Protein AF-A0A973GRG9-F1 (afdb_monomer_lite)

pLDDT: mean 82.63, std 13.47, range [42.75, 98.56]

Foldseek 3Di:
DVLQVWDDQLDADDDLVCCLVCLVVDDLVDAEEFFDQQQPSLVVSQVSNVVVPRDHYHYDHGGCVPDPADIDHHDSCLQDVQPPVPDALLSLLLVLLLQLLLLLVLLVVQLVPDPDPLSVVLSVVSNVLSVVLNQLSQVLNCVRVVPPPDPHRDQPNDPPDGRNQAHFSSDGSVVLVVVCVVPDSLSVLVVSLNRLVSSLVSLVVSLVSDPDPSSNVSSVVSSVVSVVSNVSSVVVNCCVVDVPPD

Secondary structure (DSSP, 8-state):
-HHHH-B-TT-----GGGHHHHGGGS-TTS-EEE--SSSHHHHHHHHHHHHTT-S-EEE-TTGGGG--S--B-S-THHHHTT-SS---HHHHHHHHHHHHHHHHHHHHHHHHH---HHHHHHHHHHHHHHHHHHHHHHHHHHHHH--TT-SS--STT-SSPPTTSEEGGGEEHHHHHHHTTT--HHHHHHHHHHHHHHHHHHHHHHHHH-SSHHHHHHHHHHHHHHHHHHHHHHHHHHHHHSTT--

Structure (mmCIF, N/CA/C/O backbone):
data_AF-A0A973GRG9-F1
#
_entry.id   AF-A0A973GRG9-F1
#
loop_
_atom_site.group_PDB
_atom_site.id
_atom_site.type_symbol
_atom_site.label_atom_id
_atom_site.label_alt_id
_atom_site.label_comp_id
_atom_site.label_asym_id
_atom_site.label_entity_id
_atom_site.label_seq_id
_atom_site.pdbx_PDB_ins_code
_atom_site.Cartn_x
_atom_site.Cartn_y
_atom_site.Cartn_z
_atom_site.occupancy
_atom_site.B_iso_or_equiv
_atom_site.auth_seq_id
_atom_site.auth_comp_id
_atom_site.auth_asym_id
_atom_site.auth_atom_id
_atom_site.pdbx_PDB_model_num
ATOM 1 N N . GLY A 1 1 ? -21.024 1.625 -12.969 1.00 62.75 1 GLY A N 1
ATOM 2 C CA . GLY A 1 1 ? -21.479 0.410 -12.255 1.00 62.75 1 GLY A CA 1
ATOM 3 C C . GLY A 1 1 ? -21.258 0.573 -10.762 1.00 62.75 1 GLY A C 1
ATOM 4 O O . GLY A 1 1 ? -20.659 1.569 -10.383 1.00 62.75 1 GLY A O 1
ATOM 5 N N . GLU A 1 2 ? -21.722 -0.368 -9.933 1.00 75.25 2 GLU A N 1
ATOM 6 C CA . GLU A 1 2 ? -21.619 -0.288 -8.457 1.00 75.25 2 GLU A CA 1
ATOM 7 C C . GLU A 1 2 ? -20.175 -0.068 -7.962 1.00 75.25 2 GLU A C 1
ATOM 9 O O . GLU A 1 2 ? -19.969 0.764 -7.093 1.00 75.25 2 GLU A O 1
ATOM 14 N N . TYR A 1 3 ? -19.178 -0.714 -8.582 1.00 73.69 3 TYR A N 1
ATOM 15 C CA . TYR A 1 3 ? -17.751 -0.510 -8.276 1.00 73.69 3 TYR A CA 1
ATOM 16 C C . TYR A 1 3 ? -17.319 0.962 -8.384 1.00 73.69 3 TYR A C 1
ATOM 18 O O . TYR A 1 3 ? -16.618 1.488 -7.525 1.00 73.69 3 TYR A O 1
ATOM 26 N N . GLY A 1 4 ? -17.801 1.654 -9.423 1.00 70.44 4 GLY A N 1
ATOM 27 C CA . GLY A 1 4 ? -17.489 3.065 -9.653 1.00 70.44 4 GLY A CA 1
ATOM 28 C C . GLY A 1 4 ? -18.088 4.015 -8.617 1.00 70.44 4 GLY A C 1
ATOM 29 O O . GLY A 1 4 ? -17.649 5.155 -8.523 1.00 70.44 4 GLY A O 1
ATOM 30 N N . GLN A 1 5 ? -19.084 3.551 -7.856 1.00 76.62 5 GLN A N 1
ATOM 31 C CA . GLN A 1 5 ? -19.719 4.294 -6.765 1.00 76.62 5 GLN A CA 1
ATOM 32 C C . GLN A 1 5 ? -19.059 4.001 -5.408 1.00 76.62 5 GLN A C 1
ATOM 34 O O . GLN A 1 5 ? -19.352 4.692 -4.438 1.00 76.62 5 GLN A O 1
ATOM 39 N N . GLY A 1 6 ? -18.210 2.971 -5.330 1.00 78.62 6 GLY A N 1
ATOM 40 C CA . GLY A 1 6 ? -17.544 2.551 -4.106 1.00 78.62 6 GLY A CA 1
ATOM 41 C C . GLY A 1 6 ? -16.940 1.150 -4.223 1.00 78.62 6 GLY A C 1
ATOM 42 O O . GLY A 1 6 ? -17.649 0.183 -4.517 1.00 78.62 6 GLY A O 1
ATOM 43 N N . HIS A 1 7 ? -15.645 1.032 -3.953 1.00 80.31 7 HIS A N 1
ATOM 44 C CA . HIS A 1 7 ? -14.906 -0.223 -3.862 1.00 80.31 7 HIS A CA 1
ATOM 45 C C . HIS A 1 7 ? -13.851 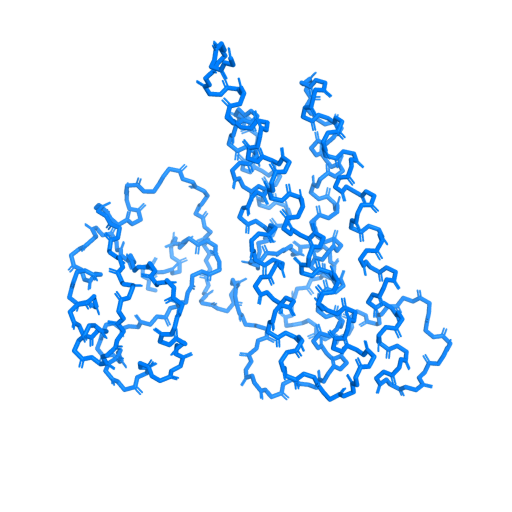-0.169 -2.746 1.00 80.31 7 HIS A C 1
ATOM 47 O O . HIS A 1 7 ? -13.427 0.904 -2.315 1.00 80.31 7 HIS A O 1
ATOM 53 N N . ILE A 1 8 ? -13.448 -1.341 -2.255 1.00 78.94 8 ILE A N 1
ATOM 54 C CA . ILE A 1 8 ? -12.296 -1.473 -1.354 1.00 78.94 8 ILE A CA 1
ATOM 55 C C . ILE A 1 8 ? -11.029 -1.161 -2.176 1.00 78.94 8 ILE A C 1
ATOM 57 O O . ILE A 1 8 ? -10.910 -1.706 -3.279 1.00 78.94 8 ILE A O 1
ATOM 61 N N . PRO A 1 9 ? -10.110 -0.304 -1.689 1.00 69.62 9 PRO A N 1
ATOM 62 C CA . PRO A 1 9 ? -8.844 -0.010 -2.365 1.00 69.62 9 PRO A CA 1
ATOM 63 C C . PRO A 1 9 ? -8.097 -1.273 -2.818 1.00 69.62 9 PRO A C 1
ATOM 65 O O . PRO A 1 9 ? -8.126 -2.300 -2.139 1.00 69.62 9 PRO A O 1
ATOM 68 N N . GLY A 1 10 ? -7.496 -1.220 -4.011 1.00 68.94 10 GLY A N 1
ATOM 69 C CA . GLY A 1 10 ? -6.776 -2.347 -4.620 1.00 68.94 10 GLY A CA 1
ATOM 70 C C . GLY A 1 10 ? -7.617 -3.586 -4.970 1.00 68.94 10 GLY A C 1
ATOM 71 O O . GLY A 1 10 ? -7.061 -4.618 -5.340 1.00 68.94 10 GLY A O 1
ATOM 72 N N . ALA A 1 11 ? -8.948 -3.532 -4.872 1.00 77.38 11 ALA A N 1
ATOM 73 C CA . ALA A 1 11 ? -9.802 -4.649 -5.263 1.00 77.38 11 ALA A CA 1
ATOM 74 C C . ALA A 1 11 ? -9.862 -4.831 -6.786 1.00 77.38 11 ALA A C 1
ATOM 76 O O . ALA A 1 11 ? -10.104 -3.883 -7.526 1.00 77.38 11 ALA A O 1
ATOM 77 N N . ALA A 1 12 ? -9.726 -6.067 -7.272 1.00 79.06 12 ALA A N 1
ATOM 78 C CA . ALA A 1 12 ? -9.894 -6.357 -8.695 1.00 79.06 12 ALA A CA 1
ATOM 79 C C . ALA A 1 12 ? -11.379 -6.360 -9.077 1.00 79.06 12 ALA A C 1
ATOM 81 O O . ALA A 1 12 ? -12.170 -7.109 -8.496 1.00 79.06 12 ALA A O 1
ATOM 82 N N . LEU A 1 13 ? -11.769 -5.572 -10.089 1.00 84.06 13 LEU A N 1
ATOM 83 C CA . LEU A 1 13 ? -13.103 -5.705 -10.669 1.00 84.06 13 LEU A CA 1
ATOM 84 C C . LEU A 1 13 ? -13.149 -6.906 -11.619 1.00 84.06 13 LEU A C 1
ATOM 86 O O . LEU A 1 13 ? -12.656 -6.852 -12.748 1.00 84.06 13 LEU A O 1
ATOM 90 N N . VAL A 1 14 ? -13.862 -7.947 -11.195 1.00 87.19 14 VAL A N 1
ATOM 91 C CA . VAL A 1 14 ? -14.298 -9.030 -12.079 1.00 87.19 14 VAL A CA 1
ATOM 92 C C . VAL A 1 14 ? -15.814 -9.172 -12.006 1.00 87.19 14 VAL A C 1
ATOM 94 O O . VAL A 1 14 ? -16.354 -9.506 -10.945 1.00 87.19 14 VAL A O 1
ATOM 97 N N . PRO A 1 15 ? -16.538 -8.908 -13.108 1.00 88.81 15 PRO A N 1
ATOM 98 C CA . PRO A 1 15 ? -17.949 -9.247 -13.193 1.00 88.81 15 PRO A CA 1
ATOM 99 C C . PRO A 1 15 ? -18.142 -10.750 -12.974 1.00 88.81 15 PRO A C 1
ATOM 101 O O . PRO A 1 15 ? -17.439 -11.564 -13.560 1.00 88.81 15 PRO A O 1
ATOM 104 N N . LEU A 1 16 ? -19.122 -11.132 -12.147 1.00 89.00 16 LEU A N 1
ATOM 105 C CA . LEU A 1 16 ? -19.360 -12.542 -11.800 1.00 89.00 16 LEU A CA 1
ATOM 106 C C . LEU A 1 16 ? -19.536 -13.443 -13.036 1.00 89.00 16 LEU A C 1
ATOM 108 O O . LEU A 1 16 ? -19.106 -14.590 -13.010 1.00 89.00 16 LEU A O 1
ATOM 112 N N . GLY A 1 17 ? -20.165 -12.923 -14.098 1.00 88.19 17 GLY A N 1
ATOM 113 C CA . GLY A 1 17 ? -20.382 -13.661 -15.347 1.00 88.19 17 GLY A CA 1
ATOM 114 C C . GLY A 1 17 ? -19.093 -13.995 -16.100 1.00 88.19 17 GLY A C 1
ATOM 115 O O . GLY A 1 17 ? -19.045 -15.019 -16.768 1.00 88.19 17 GLY A O 1
ATOM 116 N N . ASP A 1 18 ? -18.049 -13.188 -15.919 1.00 89.19 18 ASP A N 1
ATOM 117 C CA . ASP A 1 18 ? -16.767 -13.345 -16.611 1.00 89.19 18 ASP A CA 1
ATOM 118 C C . ASP A 1 18 ? -15.780 -14.181 -15.779 1.00 89.19 18 ASP A C 1
ATOM 120 O O . ASP A 1 18 ? -14.733 -14.597 -16.270 1.00 89.19 18 ASP A O 1
ATOM 124 N N . LEU A 1 19 ? -16.090 -14.432 -14.499 1.00 90.38 19 LEU A N 1
ATOM 125 C CA . LEU A 1 19 ? -15.154 -15.032 -13.548 1.00 90.38 19 LEU A CA 1
ATOM 126 C C . LEU A 1 19 ? -14.703 -16.438 -13.954 1.00 90.38 19 LEU A C 1
ATOM 128 O O . LEU A 1 19 ? -13.560 -16.787 -13.695 1.00 90.38 19 LEU A O 1
ATOM 132 N N . TYR A 1 20 ? -15.564 -17.232 -14.595 1.00 87.44 20 TYR A N 1
ATOM 133 C CA . TYR A 1 20 ? -15.186 -18.569 -15.067 1.00 87.44 20 TYR A CA 1
ATOM 134 C C . TYR A 1 20 ? -14.077 -18.542 -16.124 1.00 87.44 20 TYR A C 1
ATOM 136 O O . TYR A 1 20 ? -13.281 -19.473 -16.178 1.00 87.44 20 TYR A O 1
ATOM 144 N N . GLU A 1 21 ? -14.041 -17.505 -16.964 1.00 89.44 21 GLU A N 1
ATOM 145 C CA . GLU A 1 21 ? -13.069 -17.361 -18.056 1.00 89.44 21 GLU A CA 1
ATOM 146 C C . GLU A 1 21 ? -11.809 -16.594 -17.627 1.00 89.44 21 GLU A C 1
ATOM 148 O O . GLU A 1 21 ? -10.772 -16.678 -18.286 1.00 89.44 21 GLU A O 1
ATOM 153 N N . ARG A 1 22 ? -11.918 -15.829 -16.534 1.00 86.19 22 ARG A N 1
ATOM 154 C CA . ARG A 1 22 ? -10.877 -14.947 -15.985 1.00 86.19 22 ARG A CA 1
ATOM 155 C C . ARG A 1 22 ? -10.240 -15.476 -14.699 1.00 86.19 22 ARG A C 1
ATOM 157 O O . ARG A 1 22 ? -9.369 -14.837 -14.121 1.00 86.19 22 ARG A O 1
ATOM 164 N N . GLU A 1 23 ? -10.648 -16.649 -14.240 1.00 87.56 23 GLU A N 1
ATOM 165 C CA . GLU A 1 23 ? -10.116 -17.349 -13.069 1.00 87.56 23 GLU A CA 1
ATOM 166 C C . GLU A 1 23 ? -8.588 -17.531 -13.108 1.00 87.56 23 GLU A C 1
ATOM 168 O O . GLU A 1 23 ? -7.930 -17.525 -12.070 1.00 87.56 23 GLU A O 1
ATOM 173 N N . ARG A 1 24 ? -8.011 -17.673 -14.305 1.00 86.06 24 ARG A N 1
ATOM 174 C CA . ARG A 1 24 ? -6.567 -17.830 -14.553 1.00 86.06 24 ARG A CA 1
ATOM 175 C C . ARG A 1 24 ? -5.755 -16.570 -14.308 1.00 86.06 24 ARG A C 1
ATOM 177 O O . ARG A 1 24 ? -4.536 -16.671 -14.223 1.00 86.06 24 ARG A O 1
ATOM 184 N N . GLU A 1 25 ? 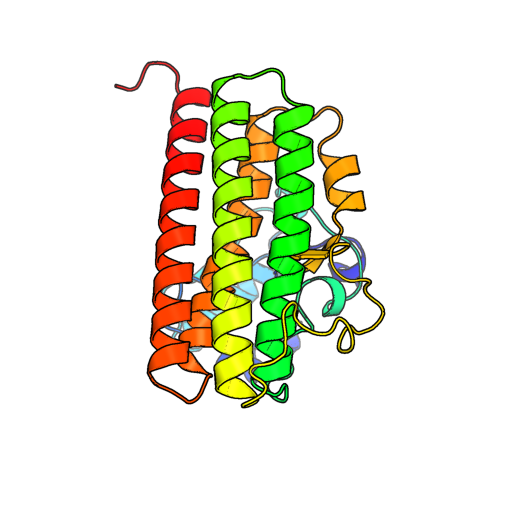-6.398 -15.412 -14.199 1.00 79.69 25 GLU A N 1
ATOM 185 C CA . GLU A 1 25 ? -5.724 -14.157 -13.854 1.00 79.69 25 GLU A CA 1
ATOM 186 C C . GLU A 1 25 ? -5.244 -14.152 -12.393 1.00 79.69 25 GLU A C 1
ATOM 188 O O . GLU A 1 25 ? -4.405 -13.333 -12.021 1.00 79.69 25 GLU A O 1
ATOM 193 N N . PHE A 1 26 ? -5.747 -15.074 -11.563 1.00 81.12 26 PHE A N 1
ATOM 194 C CA . PHE A 1 26 ? -5.455 -15.128 -10.135 1.00 81.12 26 PHE A CA 1
ATOM 195 C C . PHE A 1 26 ? -4.547 -16.303 -9.763 1.00 81.12 26 PHE A C 1
ATOM 197 O O . PHE A 1 26 ? -4.695 -17.431 -10.237 1.00 81.12 26 PHE A O 1
ATOM 204 N N . ASP A 1 27 ? -3.621 -16.041 -8.840 1.00 80.06 27 ASP A N 1
ATOM 205 C CA . ASP A 1 27 ? -2.726 -17.051 -8.277 1.00 80.06 27 ASP A CA 1
ATOM 206 C C . ASP A 1 27 ? -3.483 -17.945 -7.282 1.00 80.06 27 ASP A C 1
ATOM 208 O O . ASP A 1 27 ? -3.828 -17.528 -6.175 1.00 80.06 27 ASP A O 1
ATOM 212 N N . ARG A 1 28 ? -3.698 -19.206 -7.669 1.00 86.88 28 ARG A N 1
ATOM 213 C CA . ARG A 1 28 ? -4.428 -20.216 -6.880 1.00 86.88 28 ARG A CA 1
ATOM 214 C C . ARG A 1 28 ? -3.803 -20.536 -5.526 1.00 86.88 28 ARG A C 1
ATOM 216 O O . ARG A 1 28 ? -4.476 -21.109 -4.672 1.00 86.88 28 ARG A O 1
ATOM 223 N N . SER A 1 29 ? -2.523 -20.217 -5.339 1.00 82.62 29 SER A N 1
ATOM 224 C CA . SER A 1 29 ? -1.813 -20.462 -4.084 1.00 82.62 29 SER A CA 1
ATOM 225 C C . SER A 1 29 ? -2.067 -19.383 -3.027 1.00 82.62 29 SER A C 1
ATOM 227 O O . SER A 1 29 ? -1.759 -19.592 -1.852 1.00 82.62 29 SER A O 1
ATOM 229 N N . ARG A 1 30 ? -2.636 -18.236 -3.421 1.00 81.25 30 ARG A N 1
ATOM 230 C CA . ARG A 1 30 ? -2.842 -17.088 -2.537 1.00 81.25 30 ARG A CA 1
ATOM 231 C C . ARG A 1 30 ? -4.228 -17.115 -1.876 1.00 81.25 30 ARG A C 1
ATOM 233 O O . ARG A 1 30 ? -5.215 -17.471 -2.524 1.00 81.25 30 ARG A O 1
ATOM 240 N N . PRO A 1 31 ? -4.336 -16.687 -0.603 1.00 85.81 31 PRO A N 1
ATOM 241 C CA . PRO A 1 31 ? -5.626 -16.356 -0.006 1.00 85.81 31 PRO A CA 1
ATOM 242 C C . PRO A 1 31 ? -6.371 -15.328 -0.868 1.00 85.81 31 PRO A C 1
ATOM 244 O O . PRO A 1 31 ? -5.807 -14.297 -1.226 1.00 85.81 31 PRO A O 1
ATOM 247 N N . THR A 1 32 ? -7.634 -15.601 -1.189 1.00 87.31 32 THR A N 1
ATOM 248 C CA . THR A 1 32 ? -8.480 -14.743 -2.028 1.00 87.31 32 THR A CA 1
ATOM 249 C C . THR A 1 32 ? -9.732 -14.343 -1.257 1.00 87.31 32 THR A C 1
ATOM 251 O O . THR A 1 32 ? -10.527 -15.200 -0.875 1.00 87.31 32 THR A O 1
ATOM 254 N N . VAL A 1 33 ? -9.933 -13.041 -1.039 1.00 92.81 33 VAL A N 1
ATOM 255 C CA . VAL A 1 33 ? -11.145 -12.498 -0.409 1.00 92.81 33 VAL A CA 1
ATOM 256 C C . VAL A 1 33 ? -12.032 -11.870 -1.477 1.00 92.81 33 VAL A C 1
ATOM 258 O O . VAL A 1 33 ? -11.613 -10.991 -2.224 1.00 92.81 33 VAL A O 1
ATOM 261 N N . LEU A 1 34 ? -13.280 -12.313 -1.535 1.00 92.06 34 LEU A N 1
ATOM 262 C CA . LEU A 1 34 ? -14.290 -11.861 -2.477 1.00 92.06 34 LEU A CA 1
ATOM 263 C C . LEU A 1 34 ? -15.323 -11.011 -1.749 1.00 92.06 34 LEU A C 1
ATOM 265 O O . LEU A 1 34 ? -15.806 -11.371 -0.675 1.00 92.06 34 LEU A O 1
ATOM 269 N N . TYR A 1 35 ? -15.754 -9.929 -2.380 1.00 93.88 35 TYR A N 1
ATOM 270 C CA . TYR A 1 35 ? -16.900 -9.162 -1.917 1.00 93.88 35 TYR A CA 1
ATOM 271 C C . TYR A 1 35 ? -17.739 -8.694 -3.105 1.00 93.88 35 TYR A C 1
ATOM 273 O O . TYR A 1 35 ? -17.309 -8.663 -4.255 1.00 93.88 35 TYR A O 1
ATOM 281 N N . CYS A 1 36 ? -18.991 -8.360 -2.827 1.00 89.31 36 CYS A N 1
ATOM 282 C CA . CYS A 1 36 ? -19.841 -7.616 -3.747 1.00 89.31 36 CYS A CA 1
ATOM 283 C C . CYS A 1 36 ? -20.584 -6.541 -2.945 1.00 89.31 36 CYS A C 1
ATOM 285 O O . CYS A 1 36 ? -20.203 -6.262 -1.813 1.00 89.31 36 CYS A O 1
ATOM 287 N N . ARG A 1 37 ? -21.688 -5.986 -3.463 1.00 89.50 37 ARG A N 1
ATOM 288 C CA . ARG A 1 37 ? -22.489 -5.002 -2.721 1.00 89.50 37 ARG A CA 1
ATOM 289 C C . ARG A 1 37 ? -22.930 -5.500 -1.337 1.00 89.50 37 ARG A C 1
ATOM 291 O O . ARG A 1 37 ? -22.633 -4.852 -0.350 1.00 89.50 37 ARG A O 1
ATOM 298 N N . SER A 1 38 ? -23.588 -6.662 -1.280 1.00 87.50 38 SER A N 1
ATOM 299 C CA . SER A 1 38 ? -24.214 -7.195 -0.056 1.00 87.50 38 SER A CA 1
ATOM 300 C C . SER A 1 38 ? -23.761 -8.613 0.346 1.00 87.50 38 SER A C 1
ATOM 302 O O . SER A 1 38 ? -24.390 -9.254 1.183 1.00 87.50 38 SER A O 1
ATOM 304 N N . GLY A 1 39 ? -22.737 -9.168 -0.313 1.00 85.62 39 GLY A N 1
ATOM 305 C CA . GLY A 1 39 ? -22.201 -10.518 -0.059 1.00 85.62 39 GLY A CA 1
ATOM 306 C C . GLY A 1 39 ? -22.831 -11.681 -0.854 1.00 85.62 39 GLY A C 1
ATOM 307 O O . GLY A 1 39 ? -22.280 -12.776 -0.887 1.00 85.62 39 GLY A O 1
ATOM 308 N N . ASN A 1 40 ? -23.962 -11.489 -1.545 1.00 87.06 40 ASN A N 1
ATOM 309 C CA . ASN A 1 40 ? -24.634 -12.598 -2.250 1.00 87.06 40 ASN A CA 1
ATOM 310 C C . ASN A 1 40 ? -23.873 -13.093 -3.492 1.00 87.06 40 ASN A C 1
ATOM 312 O O . ASN A 1 40 ? -23.720 -14.296 -3.688 1.00 87.06 40 ASN A O 1
ATOM 316 N N . ARG A 1 41 ? -23.373 -12.175 -4.330 1.00 90.69 41 ARG A N 1
ATOM 317 C CA . ARG A 1 41 ? -22.626 -12.535 -5.551 1.00 90.69 41 ARG A CA 1
ATOM 318 C C . ARG A 1 41 ? -21.226 -13.055 -5.235 1.00 90.69 41 ARG A C 1
ATOM 320 O O . ARG A 1 41 ? -20.749 -13.929 -5.943 1.00 90.69 41 ARG A O 1
ATOM 327 N N . SER A 1 42 ? -20.593 -12.566 -4.169 1.00 90.69 42 SER A N 1
ATOM 328 C CA . SER A 1 42 ? -19.276 -13.057 -3.749 1.00 90.69 42 SER A CA 1
ATOM 329 C C . SER A 1 42 ? -19.321 -14.493 -3.229 1.00 90.69 42 SER A C 1
ATOM 331 O O . SER A 1 42 ? -18.376 -15.234 -3.463 1.00 90.69 42 SER A O 1
ATOM 333 N N . ARG A 1 43 ? -20.433 -14.937 -2.623 1.00 90.62 43 ARG A N 1
ATOM 334 C CA . ARG A 1 43 ? -20.630 -16.362 -2.295 1.00 90.62 43 ARG A CA 1
ATOM 335 C C . ARG A 1 43 ? -20.707 -17.239 -3.546 1.00 90.62 43 ARG A C 1
ATOM 337 O O . ARG A 1 43 ? -20.106 -18.306 -3.571 1.00 90.62 43 ARG A O 1
ATOM 344 N N . ALA A 1 44 ? -21.399 -16.780 -4.591 1.00 90.62 44 ALA A N 1
ATOM 345 C CA . ALA A 1 44 ? -21.421 -17.487 -5.872 1.00 90.62 44 ALA A CA 1
ATOM 346 C C . ALA A 1 44 ? -20.024 -17.519 -6.517 1.00 90.62 44 ALA A C 1
ATOM 348 O O . ALA A 1 44 ? -19.566 -18.584 -6.916 1.00 90.62 44 ALA A O 1
ATOM 349 N N . ALA A 1 45 ? -19.313 -16.385 -6.533 1.00 93.25 45 ALA A N 1
ATOM 350 C CA . ALA A 1 45 ? -17.927 -16.310 -6.999 1.00 93.25 45 ALA A CA 1
ATOM 351 C C . ALA A 1 45 ? -16.996 -17.261 -6.231 1.00 93.25 45 ALA A C 1
ATOM 353 O O . ALA A 1 45 ? -16.136 -17.894 -6.835 1.00 93.25 45 ALA A O 1
ATOM 354 N N . ALA A 1 46 ? -17.190 -17.401 -4.916 1.00 92.88 46 ALA A N 1
ATOM 355 C CA . ALA A 1 46 ? -16.393 -18.311 -4.105 1.00 92.88 46 ALA A CA 1
ATOM 356 C C . ALA A 1 46 ? -16.563 -19.764 -4.561 1.00 92.88 46 ALA A C 1
ATOM 358 O O . ALA A 1 46 ? -15.569 -20.465 -4.710 1.00 92.88 46 ALA A O 1
ATOM 359 N N . SER A 1 47 ? -17.797 -20.189 -4.859 1.00 92.94 47 SER A N 1
ATOM 360 C CA . SER A 1 47 ? -18.060 -21.523 -5.419 1.00 92.94 47 SER A CA 1
ATOM 361 C C . SER A 1 47 ? -17.328 -21.737 -6.744 1.00 92.94 47 SER A C 1
ATOM 363 O O . SER A 1 47 ? -16.694 -22.768 -6.922 1.00 92.94 47 SER A O 1
ATOM 365 N N . ILE A 1 48 ? -17.353 -20.740 -7.637 1.00 94.00 48 ILE A N 1
ATOM 366 C CA . ILE A 1 48 ? -16.670 -20.797 -8.939 1.00 94.00 48 ILE A CA 1
ATOM 367 C C . ILE A 1 48 ? -15.160 -20.997 -8.759 1.00 94.00 48 ILE A C 1
ATOM 369 O O . ILE A 1 48 ? -14.566 -21.849 -9.416 1.00 94.00 48 ILE A O 1
ATOM 373 N N . LEU A 1 49 ? -14.529 -20.233 -7.860 1.00 93.56 49 LEU A N 1
ATOM 374 C CA . LEU A 1 49 ? -13.089 -20.350 -7.615 1.00 93.56 49 LEU A CA 1
ATOM 375 C C . LEU A 1 49 ? -12.719 -21.673 -6.932 1.00 93.56 49 LEU A C 1
ATOM 377 O O . LEU A 1 49 ? -11.708 -22.276 -7.287 1.00 93.56 49 LEU A O 1
ATOM 381 N N . LEU A 1 50 ? -13.535 -22.157 -5.993 1.00 93.75 50 LEU A N 1
ATOM 382 C CA . LEU A 1 50 ? -13.327 -23.470 -5.376 1.00 93.75 50 LEU A CA 1
ATOM 383 C C . LEU A 1 50 ? -13.394 -24.592 -6.427 1.00 93.75 50 LEU A C 1
ATOM 385 O O . LEU A 1 50 ? -12.499 -25.435 -6.470 1.00 93.75 50 LEU A O 1
ATOM 389 N N . ASP A 1 51 ? -14.376 -24.551 -7.333 1.00 93.81 51 ASP A N 1
ATOM 390 C CA . ASP A 1 51 ? -14.496 -25.503 -8.450 1.00 93.81 51 ASP A CA 1
ATOM 391 C C . ASP A 1 51 ? -13.306 -25.409 -9.424 1.00 93.81 51 ASP A C 1
ATOM 393 O O . ASP A 1 51 ? -12.881 -26.409 -10.005 1.00 93.81 51 ASP A O 1
ATOM 397 N N . ALA A 1 52 ? -12.721 -24.216 -9.572 1.00 91.81 52 ALA A N 1
ATOM 398 C CA . ALA A 1 52 ? -11.519 -23.970 -10.370 1.00 91.81 52 ALA A CA 1
ATOM 399 C C . ALA A 1 52 ? -10.202 -24.382 -9.671 1.00 91.81 52 ALA A C 1
ATOM 401 O O . ALA A 1 52 ? -9.119 -24.215 -10.244 1.00 91.81 52 ALA A O 1
ATOM 402 N N . GLY A 1 53 ? -10.272 -24.934 -8.454 1.00 92.75 53 GLY A N 1
ATOM 403 C CA . GLY A 1 53 ? -9.129 -25.479 -7.719 1.00 92.75 53 GLY A CA 1
ATOM 404 C C . GLY A 1 53 ? -8.401 -24.485 -6.812 1.00 92.75 53 GLY A C 1
ATOM 405 O O . GLY A 1 53 ? -7.277 -24.767 -6.394 1.00 92.75 53 GLY A O 1
ATOM 406 N N . PHE A 1 54 ? -9.003 -23.336 -6.498 1.00 95.06 54 PHE A N 1
ATOM 407 C CA . PHE A 1 54 ? -8.520 -22.478 -5.415 1.00 95.06 54 PHE A CA 1
ATOM 408 C C . PHE A 1 54 ? -8.834 -23.145 -4.075 1.00 95.06 54 PHE A C 1
ATOM 410 O O . PHE A 1 54 ? -9.917 -23.690 -3.885 1.00 95.06 54 PHE A O 1
ATOM 417 N N . THR A 1 55 ? -7.904 -23.094 -3.126 1.00 91.94 55 THR A N 1
ATOM 418 C CA . THR A 1 55 ? -8.067 -23.764 -1.822 1.00 91.94 55 THR A CA 1
ATOM 419 C C . THR A 1 55 ? -8.303 -22.798 -0.670 1.00 91.94 55 THR A C 1
ATOM 421 O O . THR A 1 55 ? -8.710 -23.222 0.408 1.00 91.94 55 THR A O 1
ATOM 424 N N . ASN A 1 56 ? -8.070 -21.503 -0.889 1.00 89.88 56 ASN A N 1
ATOM 425 C CA . ASN A 1 56 ? -8.104 -20.488 0.153 1.00 89.88 56 ASN A CA 1
ATOM 426 C C . ASN A 1 56 ? -8.969 -19.296 -0.274 1.00 89.88 56 ASN A C 1
ATOM 428 O O . ASN A 1 56 ? -8.459 -18.231 -0.620 1.00 89.88 56 ASN A O 1
ATOM 432 N N . VAL A 1 57 ? -10.286 -19.511 -0.321 1.00 91.56 57 VAL A N 1
ATOM 433 C CA . VAL A 1 57 ? -11.265 -18.532 -0.813 1.00 91.56 57 VAL A CA 1
ATOM 434 C C . VAL A 1 57 ? -12.224 -18.137 0.302 1.00 91.56 57 VAL A C 1
ATOM 436 O O . VAL A 1 57 ? -12.873 -18.987 0.908 1.00 91.56 57 VAL A O 1
ATOM 439 N N . PHE A 1 58 ? -12.364 -16.835 0.528 1.00 92.81 58 PHE A N 1
ATOM 440 C CA . PHE A 1 58 ? -13.263 -16.255 1.519 1.00 92.81 58 PHE A CA 1
ATOM 441 C C . PHE A 1 58 ? -14.259 -15.325 0.836 1.00 92.81 58 PHE A C 1
ATOM 443 O O . PHE A 1 58 ? -13.905 -14.593 -0.082 1.00 92.81 58 PHE A O 1
ATOM 450 N N . SER A 1 59 ? -15.504 -15.305 1.307 1.00 88.31 59 SER A N 1
ATOM 451 C CA . SER A 1 59 ? -16.480 -14.284 0.916 1.00 88.31 59 SER A CA 1
ATOM 452 C C . SER A 1 59 ? -16.778 -13.397 2.115 1.00 88.31 59 SER A C 1
ATOM 454 O O . SER A 1 59 ? -17.224 -13.897 3.144 1.00 88.31 59 SER A O 1
ATOM 456 N N . MET A 1 60 ? -16.614 -12.085 1.959 1.00 90.75 60 MET A N 1
ATOM 457 C CA . MET A 1 60 ? -16.955 -11.103 2.985 1.00 90.75 60 MET A CA 1
ATOM 458 C C . MET A 1 60 ? -18.467 -11.094 3.229 1.00 90.75 60 MET A C 1
ATOM 460 O O . MET A 1 60 ? -19.266 -10.819 2.324 1.00 90.75 60 MET A O 1
ATOM 464 N N . GLU A 1 61 ? -18.869 -11.414 4.456 1.00 84.81 61 GLU A N 1
ATOM 465 C CA . GLU A 1 61 ? -20.265 -11.347 4.870 1.00 84.81 61 GLU A CA 1
ATOM 466 C C . GLU A 1 61 ? -20.755 -9.893 4.884 1.00 84.81 61 GLU A C 1
ATOM 468 O O . GLU A 1 61 ? -20.031 -8.987 5.278 1.00 84.81 61 GLU A O 1
ATOM 473 N N . GLY A 1 62 ? -21.966 -9.656 4.368 1.00 85.75 62 GLY A N 1
ATOM 474 C CA . GLY A 1 62 ? -22.511 -8.306 4.181 1.00 85.75 62 GLY A CA 1
ATOM 475 C C . GLY A 1 62 ? -21.884 -7.513 3.026 1.00 85.75 62 GLY A C 1
ATOM 476 O O . GLY A 1 62 ? -22.418 -6.472 2.649 1.00 85.75 62 GLY A O 1
ATOM 477 N N . GLY A 1 63 ? -20.825 -8.026 2.388 1.00 90.62 63 GLY A N 1
ATOM 478 C CA . GLY A 1 63 ? -20.132 -7.354 1.290 1.00 90.62 63 GLY A CA 1
ATOM 479 C C . GLY A 1 63 ? -19.567 -5.993 1.697 1.00 90.62 63 GLY A C 1
ATOM 480 O O . GLY A 1 63 ? -19.328 -5.732 2.872 1.00 90.62 63 GLY A O 1
ATOM 481 N N . ILE A 1 64 ? -19.407 -5.092 0.728 1.00 90.38 64 ILE A N 1
ATOM 482 C CA . ILE A 1 64 ? -18.896 -3.741 1.003 1.00 90.38 64 ILE A CA 1
ATOM 483 C C . ILE A 1 64 ? -19.834 -2.917 1.900 1.00 90.38 64 ILE A C 1
ATOM 485 O O . ILE A 1 64 ? -19.392 -1.978 2.542 1.00 90.38 64 ILE A O 1
ATOM 489 N N . GLN A 1 65 ? -21.121 -3.269 2.009 1.00 87.50 65 GLN A N 1
ATOM 490 C CA . GLN A 1 65 ? -22.035 -2.603 2.948 1.00 87.50 65 GLN A CA 1
ATOM 491 C C . GLN A 1 65 ? -21.688 -2.857 4.421 1.00 87.50 65 GLN A C 1
ATOM 493 O O . GLN A 1 65 ? -22.069 -2.057 5.271 1.00 87.50 65 GLN A O 1
ATOM 498 N N . ALA A 1 66 ? -20.996 -3.958 4.721 1.00 86.81 66 ALA A N 1
ATOM 499 C CA . ALA A 1 66 ? -20.493 -4.264 6.058 1.00 86.81 66 ALA A CA 1
ATOM 500 C C . ALA A 1 66 ? -19.038 -3.809 6.265 1.00 86.81 66 ALA A C 1
ATOM 502 O O . ALA A 1 66 ? -18.505 -3.948 7.363 1.00 86.81 66 ALA A O 1
ATOM 503 N N . TRP A 1 67 ? -18.393 -3.270 5.226 1.00 85.06 67 TRP A N 1
ATOM 504 C CA . TRP A 1 67 ? -17.031 -2.766 5.309 1.00 85.06 67 TRP A CA 1
ATOM 505 C C . TRP A 1 67 ? -17.013 -1.416 6.027 1.00 85.06 67 TRP A C 1
ATOM 507 O O . TRP A 1 67 ? -17.616 -0.447 5.570 1.00 85.06 67 TRP A O 1
ATOM 517 N N . SER A 1 68 ? -16.317 -1.359 7.160 1.00 75.62 68 SER A N 1
ATOM 518 C CA . SER A 1 68 ? -16.126 -0.131 7.941 1.00 75.62 68 SER A CA 1
ATOM 519 C C . SER A 1 68 ? -14.834 0.611 7.599 1.00 75.62 68 SER A C 1
ATOM 521 O O . SER A 1 68 ? -14.624 1.718 8.090 1.00 75.62 68 SER A O 1
ATOM 523 N N . GLY A 1 69 ? -13.963 0.001 6.791 1.00 68.75 69 GLY A N 1
ATOM 524 C CA . GLY A 1 69 ? -12.735 0.630 6.324 1.00 68.75 69 GLY A CA 1
ATOM 525 C C . GLY A 1 69 ? -12.991 1.631 5.198 1.00 68.75 69 GLY A C 1
ATOM 526 O O . GLY A 1 69 ? -14.127 1.951 4.841 1.00 68.75 69 GLY A O 1
ATOM 527 N N . LEU A 1 70 ? -11.910 2.127 4.604 1.00 59.91 70 LEU A N 1
ATOM 528 C CA . LEU A 1 70 ? -12.013 3.087 3.518 1.00 59.91 70 LEU A CA 1
ATOM 529 C C . LEU A 1 70 ? -12.684 2.480 2.275 1.00 59.91 70 LEU A C 1
ATOM 531 O O . LEU A 1 70 ? -12.388 1.356 1.871 1.00 59.91 70 LEU A O 1
ATOM 535 N N . VAL A 1 71 ? -13.549 3.276 1.649 1.00 75.69 71 VAL A N 1
ATOM 536 C CA . VAL A 1 71 ? -14.140 3.017 0.336 1.00 75.69 71 VAL A CA 1
ATOM 537 C C . VAL A 1 71 ? -13.673 4.115 -0.611 1.00 75.69 71 VAL A C 1
ATOM 539 O O . VAL A 1 71 ? -13.784 5.298 -0.290 1.00 75.69 71 VAL A O 1
ATOM 542 N N . VAL A 1 72 ? -13.164 3.723 -1.773 1.00 66.81 72 VAL A N 1
ATOM 543 C CA . VAL A 1 72 ? -12.773 4.634 -2.854 1.00 66.81 72 VAL A CA 1
ATOM 544 C C . VAL A 1 72 ? -13.784 4.558 -3.995 1.00 66.81 72 VAL A C 1
ATOM 546 O O . VAL A 1 72 ? -14.428 3.534 -4.209 1.00 66.81 72 VAL A O 1
ATOM 549 N N . ASP A 1 73 ? -13.959 5.655 -4.718 1.00 71.56 73 ASP A N 1
ATOM 550 C CA . ASP A 1 73 ? -14.823 5.763 -5.890 1.00 71.56 73 ASP A CA 1
ATOM 551 C C . ASP A 1 73 ? -13.990 5.988 -7.160 1.00 71.56 73 ASP A C 1
ATOM 553 O O . ASP A 1 73 ? -12.797 6.293 -7.110 1.00 71.56 73 ASP A O 1
ATOM 557 N N . GLY A 1 74 ? -14.625 5.8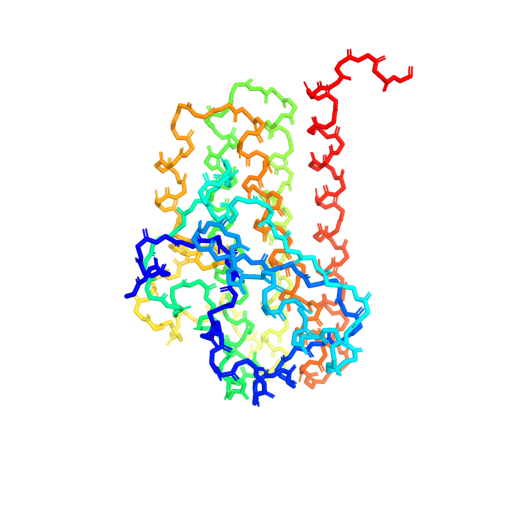29 -8.319 1.00 63.50 74 GLY A N 1
ATOM 558 C CA . GLY A 1 74 ? -13.947 5.917 -9.610 1.00 63.50 74 GLY A CA 1
ATOM 559 C C . GLY A 1 74 ? -13.831 4.569 -10.316 1.00 63.50 74 GLY A C 1
ATOM 560 O O . GLY A 1 74 ? -14.164 3.520 -9.759 1.00 63.50 74 GLY A O 1
ATOM 561 N N . PRO A 1 75 ? -13.471 4.593 -11.603 1.00 54.91 75 PRO A N 1
ATOM 562 C CA . PRO A 1 75 ? -13.550 3.411 -12.443 1.00 54.91 75 PRO A CA 1
ATOM 563 C C . PRO A 1 75 ? -12.446 2.399 -12.029 1.00 54.91 75 PRO A C 1
ATOM 565 O O . PRO A 1 75 ? -11.550 2.773 -11.271 1.00 54.91 75 PRO A O 1
ATOM 568 N N . PRO A 1 76 ? -12.526 1.110 -12.426 1.00 42.75 76 PRO A N 1
ATOM 569 C CA . PRO A 1 76 ? -11.571 0.039 -12.053 1.00 42.75 76 PRO A CA 1
ATOM 570 C C . PRO A 1 76 ? -10.100 0.432 -12.159 1.00 42.75 76 PRO A C 1
ATOM 572 O O . PRO A 1 76 ? -9.242 -0.060 -11.429 1.00 42.75 76 PRO A O 1
ATOM 575 N N . GLU A 1 77 ? -9.841 1.365 -13.061 1.00 47.38 77 GLU A N 1
ATOM 576 C CA . GLU A 1 77 ? -8.547 1.895 -13.418 1.00 47.38 77 GLU A CA 1
ATOM 577 C C . GLU A 1 77 ? -7.969 2.856 -12.373 1.00 47.38 77 GLU A C 1
ATOM 579 O O . GLU A 1 77 ? -6.754 3.001 -12.301 1.00 47.38 77 GLU A O 1
ATOM 584 N N . ALA A 1 78 ? -8.802 3.434 -11.502 1.00 46.47 78 ALA A N 1
ATOM 585 C CA . ALA A 1 78 ? -8.365 4.353 -10.454 1.00 46.47 78 ALA A CA 1
ATOM 586 C C . ALA A 1 78 ? -7.570 3.658 -9.335 1.00 46.47 78 ALA A C 1
ATOM 588 O O . ALA A 1 78 ? -6.680 4.275 -8.769 1.00 46.47 78 ALA A O 1
ATOM 589 N N . GLY A 1 79 ? -7.867 2.386 -9.036 1.00 45.94 79 GLY A N 1
ATOM 590 C CA . GLY A 1 79 ? -7.217 1.627 -7.958 1.00 45.94 79 GLY A CA 1
ATOM 591 C C . GLY A 1 79 ? -6.084 0.698 -8.408 1.00 45.94 79 GLY A C 1
ATOM 592 O O . GLY A 1 79 ? -5.270 0.295 -7.582 1.00 45.94 79 GLY A O 1
ATOM 593 N N . MET A 1 80 ? -6.041 0.309 -9.693 1.00 45.03 80 MET A N 1
ATOM 594 C CA . MET A 1 80 ? -5.143 -0.757 -10.172 1.00 45.03 80 MET A CA 1
ATOM 595 C C . MET A 1 80 ? -4.717 -0.717 -11.656 1.00 45.03 80 MET A C 1
ATOM 597 O O . MET A 1 80 ? -4.051 -1.661 -12.088 1.00 45.03 80 MET A O 1
ATOM 601 N N . VAL A 1 81 ? -5.003 0.319 -12.463 1.00 44.25 81 VAL A N 1
ATOM 602 C CA . VAL A 1 81 ? -4.458 0.371 -13.848 1.00 44.25 81 VAL A CA 1
ATOM 603 C C . VAL A 1 81 ? -3.039 0.886 -13.889 1.00 44.25 81 VAL A C 1
ATOM 605 O O . VAL A 1 81 ? -2.711 1.956 -14.382 1.00 44.25 81 VAL A O 1
ATOM 608 N N . LEU A 1 82 ? -2.169 0.044 -13.379 1.00 44.41 82 LEU A N 1
ATOM 609 C CA . LEU A 1 82 ? -0.745 0.216 -13.539 1.00 44.41 82 LEU A CA 1
ATOM 610 C C . LEU A 1 82 ? -0.069 -1.024 -14.117 1.00 44.41 82 LEU A C 1
ATOM 612 O O . LEU A 1 82 ? 1.110 -0.983 -14.437 1.00 44.41 82 LEU A O 1
ATOM 616 N N . PHE A 1 83 ? -0.834 -2.104 -14.302 1.00 49.75 83 PHE A N 1
ATOM 617 C CA . PHE A 1 83 ? -0.337 -3.364 -14.832 1.00 49.75 83 PHE A CA 1
ATOM 618 C C . PHE A 1 83 ? -1.321 -3.905 -15.869 1.00 49.75 83 PHE A C 1
ATOM 620 O O . PHE A 1 83 ? -2.182 -4.732 -15.580 1.00 49.75 83 PHE A O 1
ATOM 627 N N . SER A 1 84 ? -1.204 -3.428 -17.103 1.00 49.66 84 SER A N 1
ATOM 628 C CA . SER A 1 84 ? -1.726 -4.110 -18.289 1.00 49.66 84 SER A CA 1
ATOM 629 C C . SER A 1 84 ? -0.875 -5.332 -18.675 1.00 49.66 84 SER A C 1
ATOM 631 O O . SER A 1 84 ? -1.226 -6.053 -19.613 1.00 49.66 84 SER A O 1
ATOM 633 N N . GLY A 1 85 ? 0.241 -5.561 -17.966 1.00 51.34 85 GLY A N 1
ATOM 634 C CA . GLY A 1 85 ? 1.226 -6.606 -18.250 1.00 51.34 85 GLY A CA 1
ATOM 635 C C . GLY A 1 85 ? 2.074 -6.286 -19.482 1.00 51.34 85 GLY A C 1
ATOM 636 O O . GLY A 1 85 ? 2.725 -7.169 -20.036 1.00 51.34 85 GLY A O 1
ATOM 637 N N . ARG A 1 86 ? 2.012 -5.040 -19.960 1.00 57.28 86 ARG A N 1
ATOM 638 C CA . ARG A 1 86 ? 2.706 -4.550 -21.161 1.00 57.28 86 ARG A CA 1
ATOM 639 C C . ARG A 1 86 ? 3.667 -3.411 -20.850 1.00 57.28 86 ARG A C 1
ATOM 641 O O . ARG A 1 86 ? 4.344 -2.938 -21.761 1.00 57.28 86 ARG A O 1
ATOM 648 N N . GLU A 1 87 ? 3.694 -2.972 -19.599 1.00 68.44 87 GLU A N 1
ATOM 649 C CA . GLU A 1 87 ? 4.577 -1.932 -19.106 1.00 68.44 87 GLU A CA 1
ATOM 650 C C . GLU A 1 87 ? 6.022 -2.409 -19.170 1.00 68.44 87 GLU A C 1
ATOM 652 O O . GLU A 1 87 ? 6.347 -3.570 -18.891 1.00 68.44 87 GLU A O 1
ATOM 657 N N . LYS A 1 88 ? 6.912 -1.497 -19.531 1.00 75.75 88 LYS A N 1
ATOM 658 C CA . LYS A 1 88 ? 8.341 -1.761 -19.470 1.00 75.75 88 LYS A CA 1
ATOM 659 C C . LYS A 1 88 ? 8.818 -1.723 -18.016 1.00 75.75 88 LYS A C 1
ATOM 661 O O . LYS A 1 88 ? 8.257 -0.979 -17.209 1.00 75.75 88 LYS A O 1
ATOM 666 N N . PRO A 1 89 ? 9.889 -2.458 -17.674 1.00 78.31 89 PRO A N 1
ATOM 667 C CA . PRO A 1 89 ? 10.535 -2.391 -16.366 1.00 78.31 89 PRO A CA 1
ATOM 668 C C . PRO A 1 89 ? 10.672 -0.981 -15.783 1.00 78.31 89 PRO A C 1
ATOM 670 O O . PRO A 1 89 ? 10.295 -0.743 -14.639 1.00 78.31 89 PRO A O 1
ATOM 673 N N . GLU A 1 90 ? 11.174 -0.039 -16.577 1.00 79.06 90 GLU A N 1
ATOM 674 C CA . GLU A 1 90 ? 11.397 1.348 -16.178 1.00 79.06 90 GLU A CA 1
ATOM 675 C C . GLU A 1 90 ? 10.102 2.099 -15.830 1.00 79.06 90 GLU A C 1
ATOM 677 O O . GLU A 1 90 ? 10.105 2.922 -14.917 1.00 79.06 90 GLU A O 1
ATOM 682 N N . GLU A 1 91 ? 8.987 1.775 -16.488 1.00 77.06 91 GLU A N 1
ATOM 683 C CA . GLU A 1 91 ? 7.670 2.371 -16.231 1.00 77.06 91 GLU A CA 1
ATOM 684 C C . GLU A 1 91 ? 7.112 1.874 -14.891 1.00 77.06 91 GLU A C 1
ATOM 686 O O . GLU A 1 91 ? 6.595 2.658 -14.096 1.00 77.06 91 GLU A O 1
ATOM 691 N N . LEU A 1 92 ? 7.300 0.586 -14.595 1.00 78.56 92 LEU A N 1
ATOM 692 C CA . LEU A 1 92 ? 6.879 -0.014 -13.329 1.00 78.56 92 LEU A CA 1
ATOM 693 C C . LEU A 1 92 ? 7.698 0.489 -12.135 1.00 78.56 92 LEU A C 1
ATOM 695 O O . LEU A 1 92 ? 7.160 0.693 -11.048 1.00 78.56 92 LEU A O 1
ATOM 699 N N . ILE A 1 93 ? 8.997 0.718 -12.330 1.00 83.94 93 ILE A N 1
ATOM 700 C CA . ILE A 1 93 ? 9.865 1.291 -11.294 1.00 83.94 93 ILE A CA 1
ATOM 701 C C . ILE A 1 93 ? 9.500 2.764 -11.041 1.00 83.94 93 ILE A C 1
ATOM 703 O O . ILE A 1 93 ? 9.428 3.189 -9.888 1.00 83.94 93 ILE A O 1
ATOM 707 N N . ALA A 1 94 ? 9.239 3.538 -12.102 1.00 80.50 94 ALA A N 1
ATOM 708 C CA . ALA A 1 94 ? 8.795 4.932 -12.000 1.00 80.50 94 ALA A CA 1
ATOM 709 C C . ALA A 1 94 ? 7.465 5.071 -11.264 1.00 80.50 94 ALA A C 1
ATOM 711 O O . ALA A 1 94 ? 7.270 5.983 -10.453 1.00 80.50 94 ALA A O 1
ATOM 712 N N . LEU A 1 95 ? 6.568 4.129 -11.526 1.00 79.75 95 LEU A N 1
ATOM 713 C CA . LEU A 1 95 ? 5.339 4.002 -10.788 1.00 79.75 95 LEU A CA 1
ATOM 714 C C . LEU A 1 95 ? 5.583 3.766 -9.301 1.00 79.75 95 LEU A C 1
ATOM 716 O O . LEU A 1 95 ? 5.092 4.555 -8.500 1.00 79.75 95 LEU A O 1
ATOM 720 N N . ALA A 1 96 ? 6.300 2.694 -8.947 1.00 85.31 96 ALA A N 1
ATOM 721 C CA . ALA A 1 96 ? 6.531 2.334 -7.551 1.00 85.31 96 ALA A CA 1
ATOM 722 C C . ALA A 1 96 ? 7.059 3.543 -6.772 1.00 85.31 96 ALA A C 1
ATOM 724 O O . ALA A 1 96 ? 6.495 3.933 -5.762 1.00 85.31 96 ALA A O 1
ATOM 725 N N . TRP A 1 97 ? 8.036 4.251 -7.342 1.00 89.56 97 TRP A N 1
ATOM 726 C CA . TRP A 1 97 ? 8.605 5.449 -6.727 1.00 89.56 97 TRP A CA 1
ATOM 727 C C . TRP A 1 97 ? 7.573 6.553 -6.456 1.00 89.56 97 TRP A C 1
ATOM 729 O O . TRP A 1 97 ? 7.659 7.263 -5.452 1.00 89.56 97 TRP A O 1
ATOM 739 N N . SER A 1 98 ? 6.603 6.716 -7.357 1.00 83.75 98 SER A N 1
ATOM 740 C CA . SER A 1 98 ? 5.555 7.731 -7.222 1.00 83.75 98 SER A CA 1
ATOM 741 C C . SER A 1 98 ? 4.483 7.336 -6.211 1.00 83.75 98 SER A C 1
ATOM 743 O O . SER A 1 98 ? 3.912 8.224 -5.579 1.00 83.75 98 SER A O 1
ATOM 745 N N . LEU A 1 99 ? 4.221 6.037 -6.049 1.00 85.50 99 LEU A N 1
ATOM 746 C CA . LEU A 1 99 ? 3.341 5.531 -4.998 1.00 85.50 99 LEU A CA 1
ATOM 747 C C . LEU A 1 99 ? 3.984 5.728 -3.620 1.00 85.50 99 LEU A C 1
ATOM 749 O O . LEU A 1 99 ? 3.319 6.296 -2.752 1.00 85.50 99 LEU A O 1
ATOM 753 N N . GLU A 1 100 ? 5.284 5.438 -3.479 1.00 91.25 100 GLU A N 1
ATOM 754 C CA . GLU A 1 100 ? 6.063 5.764 -2.270 1.00 91.25 100 GLU A CA 1
ATOM 755 C C . GLU A 1 100 ? 6.044 7.267 -1.981 1.00 91.25 100 GLU A C 1
ATOM 757 O O . GLU A 1 100 ? 5.895 7.699 -0.840 1.00 91.25 100 GLU A O 1
ATOM 762 N N . GLU A 1 101 ? 6.110 8.119 -3.014 1.00 91.06 101 GLU A N 1
ATOM 763 C CA . GLU A 1 101 ? 5.977 9.567 -2.816 1.00 91.06 101 GLU A CA 1
ATOM 764 C C . GLU A 1 101 ? 4.616 9.942 -2.217 1.00 91.06 101 GLU A C 1
ATOM 766 O O . GLU A 1 101 ? 4.535 10.798 -1.327 1.00 91.06 101 GLU A O 1
ATOM 771 N N . GLY A 1 102 ? 3.544 9.322 -2.711 1.00 90.06 102 GLY A N 1
ATOM 772 C CA . GLY A 1 102 ? 2.196 9.516 -2.196 1.00 90.06 102 GLY A CA 1
ATOM 773 C C . GLY A 1 102 ? 2.066 9.059 -0.743 1.00 90.06 102 GLY A C 1
ATOM 774 O O . GLY A 1 102 ? 1.602 9.836 0.101 1.00 90.06 102 GLY A O 1
ATOM 775 N N . SER A 1 103 ? 2.520 7.841 -0.441 1.00 93.19 103 SER A N 1
ATOM 776 C CA . SER A 1 103 ? 2.519 7.253 0.905 1.00 93.19 103 SER A CA 1
ATOM 777 C C . SER A 1 103 ? 3.333 8.111 1.875 1.00 93.19 103 SER A C 1
ATOM 779 O O . SER A 1 103 ? 2.814 8.554 2.905 1.00 93.19 103 SER A O 1
ATOM 781 N N . ARG A 1 104 ? 4.549 8.521 1.490 1.00 95.62 104 ARG A N 1
ATOM 782 C CA . ARG A 1 104 ? 5.409 9.433 2.262 1.00 95.62 104 ARG A CA 1
ATOM 783 C C . ARG A 1 104 ? 4.717 10.745 2.614 1.00 95.62 104 ARG A C 1
ATOM 785 O O . ARG A 1 104 ? 4.817 11.222 3.749 1.00 95.62 104 ARG A O 1
ATOM 792 N N . ARG A 1 105 ? 4.028 11.373 1.654 1.00 95.06 105 ARG A N 1
ATOM 793 C CA . ARG A 1 105 ? 3.283 12.628 1.876 1.00 95.06 105 ARG A CA 1
ATOM 794 C C . ARG A 1 105 ? 2.130 12.432 2.851 1.00 95.06 105 ARG A C 1
ATOM 796 O O . ARG A 1 105 ? 1.930 13.273 3.737 1.00 95.06 105 ARG A O 1
ATOM 803 N N . PHE A 1 106 ? 1.392 11.336 2.703 1.00 96.25 106 PHE A N 1
ATOM 804 C CA . PHE A 1 106 ? 0.328 10.967 3.625 1.00 96.25 106 PHE A CA 1
ATOM 805 C C . PHE A 1 106 ? 0.883 10.752 5.044 1.00 96.25 106 PHE A C 1
ATOM 807 O O . PHE A 1 106 ? 0.433 11.417 5.978 1.00 96.25 106 PHE A O 1
ATOM 814 N N . TYR A 1 107 ? 1.934 9.947 5.212 1.00 98.00 107 TYR A N 1
ATOM 815 C CA . TYR A 1 107 ? 2.549 9.678 6.517 1.00 98.00 107 TYR A CA 1
ATOM 816 C C . TYR A 1 107 ? 3.144 10.913 7.174 1.00 98.00 107 TYR A C 1
ATOM 818 O O . TYR A 1 107 ? 2.950 11.118 8.370 1.00 98.00 107 TYR A O 1
ATOM 826 N N . ARG A 1 108 ? 3.789 11.798 6.408 1.00 98.12 108 ARG A N 1
ATOM 827 C CA . ARG A 1 108 ? 4.290 13.079 6.930 1.00 98.12 108 ARG A CA 1
ATOM 828 C C . ARG A 1 108 ? 3.155 13.946 7.471 1.00 98.12 108 ARG A C 1
ATOM 830 O O . ARG A 1 108 ? 3.315 14.613 8.495 1.00 98.12 108 ARG A O 1
ATOM 837 N N . SER A 1 109 ? 2.008 13.921 6.798 1.00 97.44 109 SER A N 1
ATOM 838 C CA . SER A 1 109 ? 0.813 14.620 7.264 1.00 97.44 109 SER A CA 1
ATOM 839 C C . SER A 1 109 ? 0.273 13.993 8.551 1.00 97.44 109 SER A C 1
ATOM 841 O O . SER A 1 109 ? -0.071 14.729 9.470 1.00 97.44 109 SER A O 1
ATOM 843 N N . MET A 1 110 ? 0.261 12.659 8.666 1.00 97.56 110 MET A N 1
ATOM 844 C CA . MET A 1 110 ? -0.168 11.967 9.892 1.00 97.56 110 MET A CA 1
ATOM 845 C C . MET A 1 110 ? 0.778 12.234 11.065 1.00 97.56 110 MET A C 1
ATOM 847 O O . MET A 1 110 ? 0.315 12.599 12.143 1.00 97.56 110 MET A O 1
ATOM 851 N N . ALA A 1 111 ? 2.094 12.171 10.849 1.00 97.31 111 ALA A N 1
ATOM 852 C CA . ALA A 1 111 ? 3.097 12.511 11.860 1.00 97.31 111 ALA A CA 1
ATOM 853 C C . ALA A 1 111 ? 2.960 13.958 12.370 1.00 97.31 111 ALA A C 1
ATOM 855 O O . ALA A 1 111 ? 3.234 14.233 13.534 1.00 97.31 111 ALA A O 1
ATOM 856 N N . SER A 1 112 ? 2.503 14.879 11.515 1.00 96.31 112 SER A N 1
ATOM 857 C CA . SER A 1 112 ? 2.306 16.288 11.882 1.00 96.31 112 SER A CA 1
ATOM 858 C C . SER A 1 112 ? 0.953 16.573 12.544 1.00 96.31 112 SER A C 1
ATOM 860 O O . SER A 1 112 ? 0.838 17.546 13.287 1.00 96.31 112 SER A O 1
ATOM 862 N N . ALA A 1 113 ? -0.081 15.786 12.234 1.00 94.56 113 ALA A N 1
ATOM 863 C CA . ALA A 1 113 ? -1.463 16.068 12.628 1.00 94.56 113 ALA A CA 1
ATOM 864 C C . ALA A 1 113 ? -1.940 15.274 13.853 1.00 94.56 113 ALA A C 1
ATOM 866 O O . ALA A 1 113 ? -2.862 15.716 14.536 1.00 94.56 113 ALA A O 1
ATOM 867 N N . LEU A 1 114 ? -1.358 14.102 14.121 1.00 95.38 114 LEU A N 1
ATOM 868 C CA . LEU A 1 114 ? -1.756 13.257 15.244 1.00 95.38 114 LEU A CA 1
ATOM 869 C C . LEU A 1 114 ? -1.144 13.747 16.562 1.00 95.38 114 LEU A C 1
ATOM 871 O O . LEU A 1 114 ? 0.007 14.168 16.620 1.00 95.38 114 LEU A O 1
ATOM 875 N N . GLU A 1 115 ? -1.904 13.632 17.650 1.00 95.06 115 GLU A N 1
ATOM 876 C CA . GLU A 1 115 ? -1.423 13.960 19.002 1.00 95.06 115 GLU A CA 1
ATOM 877 C C . GLU A 1 115 ? -0.782 12.755 19.713 1.00 95.06 115 GLU A C 1
ATOM 879 O O . GLU A 1 115 ? 0.011 12.907 20.647 1.00 95.06 115 GLU A O 1
ATOM 884 N N . ASP A 1 116 ? -1.124 11.539 19.280 1.00 95.94 116 ASP A N 1
ATOM 885 C CA . ASP A 1 116 ? -0.650 10.306 19.897 1.00 95.94 116 ASP A CA 1
ATOM 886 C C . ASP A 1 116 ? 0.841 10.078 19.619 1.00 95.94 116 ASP A C 1
ATOM 888 O O . ASP A 1 116 ? 1.241 9.798 18.492 1.00 95.94 116 ASP A O 1
ATOM 892 N N . ARG A 1 117 ? 1.676 10.171 20.661 1.00 96.56 117 ARG A N 1
ATOM 893 C CA . ARG A 1 117 ? 3.140 10.117 20.514 1.00 96.56 117 ARG A CA 1
ATOM 894 C C . ARG A 1 117 ? 3.664 8.803 19.940 1.00 96.56 117 ARG A C 1
ATOM 896 O O . ARG A 1 117 ? 4.683 8.827 19.253 1.00 96.56 117 ARG A O 1
ATOM 903 N N . GLU A 1 118 ? 3.025 7.673 20.242 1.00 96.56 118 GLU A N 1
ATOM 904 C CA . GLU A 1 118 ? 3.458 6.384 19.692 1.00 96.56 118 GLU A CA 1
ATOM 905 C C . GLU A 1 118 ? 3.112 6.297 18.207 1.00 96.56 118 GLU A C 1
ATOM 907 O O . GLU A 1 118 ? 3.960 5.891 17.411 1.00 96.56 118 GLU A O 1
ATOM 912 N N . ALA A 1 119 ? 1.919 6.756 17.820 1.00 96.62 119 ALA A N 1
ATOM 913 C CA . ALA A 1 119 ? 1.532 6.851 16.417 1.00 96.62 119 ALA A CA 1
ATOM 914 C C . ALA A 1 119 ? 2.419 7.840 15.646 1.00 96.62 119 ALA A C 1
ATOM 916 O O . ALA A 1 119 ? 2.903 7.502 14.571 1.00 96.62 119 ALA A O 1
ATOM 917 N N . VAL A 1 120 ? 2.709 9.020 16.202 1.00 98.25 120 VAL A N 1
ATOM 918 C CA . VAL A 1 120 ? 3.624 10.000 15.588 1.00 98.25 120 VAL A CA 1
ATOM 919 C C . VAL A 1 120 ? 5.005 9.385 15.364 1.00 98.25 120 VAL A C 1
ATOM 921 O O . VAL A 1 120 ? 5.526 9.442 14.254 1.00 98.25 120 VAL A O 1
ATOM 924 N N . GLY A 1 121 ? 5.574 8.720 16.376 1.00 98.25 121 GLY A N 1
ATOM 925 C CA . GLY A 1 121 ? 6.873 8.056 16.247 1.00 98.25 121 GLY A CA 1
ATOM 926 C C . GLY A 1 121 ? 6.881 6.913 15.223 1.00 98.25 121 GLY A C 1
ATOM 927 O O . GLY A 1 121 ? 7.892 6.701 14.545 1.00 98.25 121 GLY A O 1
ATOM 928 N N . LEU A 1 122 ? 5.764 6.190 15.085 1.00 98.31 122 LEU A N 1
ATOM 929 C CA . LEU A 1 122 ? 5.568 5.202 14.026 1.00 98.31 122 LEU A CA 1
ATOM 930 C C . LEU A 1 122 ? 5.566 5.877 12.645 1.00 98.31 122 LEU A C 1
ATOM 932 O O . LEU A 1 122 ? 6.374 5.485 11.805 1.00 98.31 122 LEU A O 1
ATOM 936 N N . PHE A 1 123 ? 4.726 6.894 12.424 1.00 98.50 123 PHE A N 1
ATOM 937 C CA . PHE A 1 123 ? 4.606 7.586 11.135 1.00 98.50 123 PHE A CA 1
ATOM 938 C C . PHE A 1 123 ? 5.893 8.305 10.721 1.00 98.50 123 PHE A C 1
ATOM 940 O O . PHE A 1 123 ? 6.279 8.225 9.560 1.00 98.50 123 PHE A O 1
ATOM 947 N N . ASP A 1 124 ? 6.625 8.912 11.655 1.00 98.56 124 ASP A N 1
ATOM 948 C CA . ASP A 1 124 ? 7.975 9.433 11.397 1.00 98.56 124 ASP A CA 1
ATOM 949 C C . ASP A 1 124 ? 8.941 8.329 10.942 1.00 98.56 124 ASP A C 1
ATOM 951 O O . ASP A 1 124 ? 9.843 8.559 10.135 1.00 98.56 124 ASP A O 1
ATOM 955 N N . GLY A 1 125 ? 8.787 7.125 11.499 1.00 98.38 125 GLY A N 1
ATOM 956 C CA . GLY A 1 125 ? 9.512 5.935 11.072 1.00 98.38 125 GLY A CA 1
ATOM 957 C C . GLY A 1 125 ? 9.183 5.538 9.638 1.00 98.38 125 GLY A C 1
ATOM 958 O O . GLY A 1 125 ? 10.115 5.309 8.875 1.00 98.38 125 GLY A O 1
ATOM 959 N N . LEU A 1 126 ? 7.895 5.509 9.287 1.00 98.25 126 LEU A N 1
ATOM 960 C CA . LEU A 1 126 ? 7.427 5.194 7.936 1.00 98.25 126 LEU A CA 1
ATOM 961 C C . LEU A 1 126 ? 7.924 6.231 6.924 1.00 98.25 126 LEU A C 1
ATOM 963 O O . LEU A 1 126 ? 8.514 5.852 5.928 1.00 98.25 126 LEU A O 1
ATOM 967 N N . VAL A 1 127 ? 7.851 7.536 7.219 1.00 98.50 127 VAL A N 1
ATOM 968 C CA . VAL A 1 127 ? 8.397 8.588 6.329 1.00 98.50 127 VAL A CA 1
ATOM 969 C C . VAL A 1 127 ? 9.867 8.341 5.972 1.00 98.50 127 VAL A C 1
ATOM 971 O O . VAL A 1 127 ? 10.257 8.529 4.823 1.00 98.50 127 VAL A O 1
ATOM 974 N N . ARG A 1 128 ? 10.689 7.919 6.942 1.00 98.38 128 ARG A N 1
ATOM 975 C CA . ARG A 1 128 ? 12.105 7.599 6.690 1.00 98.38 128 ARG A CA 1
ATOM 976 C C . ARG A 1 128 ? 12.294 6.314 5.889 1.00 98.38 128 ARG A C 1
ATOM 978 O O . ARG A 1 128 ? 13.290 6.207 5.180 1.00 98.38 128 ARG A O 1
ATOM 985 N N . ALA A 1 129 ? 11.401 5.344 6.050 1.00 97.62 129 ALA A N 1
ATOM 986 C CA . ALA A 1 129 ? 11.435 4.118 5.267 1.00 97.62 129 ALA A CA 1
ATOM 987 C C . ALA A 1 129 ? 11.065 4.401 3.807 1.00 97.62 129 ALA A C 1
ATOM 989 O O . ALA A 1 129 ? 11.819 4.042 2.914 1.00 97.62 129 ALA A O 1
ATOM 990 N N . GLU A 1 130 ? 10.030 5.203 3.577 1.00 96.75 130 GLU A N 1
ATOM 991 C CA . GLU A 1 130 ? 9.642 5.657 2.240 1.00 96.75 130 GLU A CA 1
ATOM 992 C C . GLU A 1 130 ? 10.769 6.417 1.524 1.00 96.75 130 GLU A C 1
ATOM 994 O O . GLU A 1 130 ? 11.060 6.182 0.351 1.00 96.75 130 GLU A O 1
ATOM 999 N N . ASP A 1 131 ? 11.487 7.289 2.245 1.00 95.75 131 ASP A N 1
ATOM 1000 C CA . ASP A 1 131 ? 12.701 7.936 1.727 1.00 95.75 131 ASP A CA 1
ATOM 1001 C C . ASP A 1 131 ? 13.760 6.907 1.285 1.00 95.75 131 ASP A C 1
ATOM 1003 O O . ASP A 1 131 ? 14.442 7.090 0.269 1.00 95.75 131 ASP A O 1
ATOM 1007 N N . HIS A 1 132 ? 13.918 5.828 2.058 1.00 96.38 132 HIS A N 1
ATOM 1008 C CA . HIS A 1 132 ? 14.847 4.746 1.753 1.00 96.38 132 HIS A CA 1
ATOM 1009 C C . HIS A 1 132 ? 14.408 3.956 0.515 1.00 96.38 132 HIS A C 1
ATOM 1011 O O . HIS A 1 132 ? 15.226 3.737 -0.384 1.00 96.38 132 HIS A O 1
ATOM 1017 N N . HIS A 1 133 ? 13.128 3.596 0.425 1.00 95.56 133 HIS A N 1
ATOM 1018 C CA . HIS A 1 133 ? 12.568 2.865 -0.707 1.00 95.56 133 HIS A CA 1
ATOM 1019 C C . HIS A 1 133 ? 12.699 3.667 -2.000 1.00 95.56 133 HIS A C 1
ATOM 1021 O O . HIS A 1 133 ? 13.226 3.165 -2.995 1.00 95.56 133 HIS A O 1
ATOM 1027 N N . GLN A 1 134 ? 12.347 4.956 -1.977 1.00 92.88 134 GLN A N 1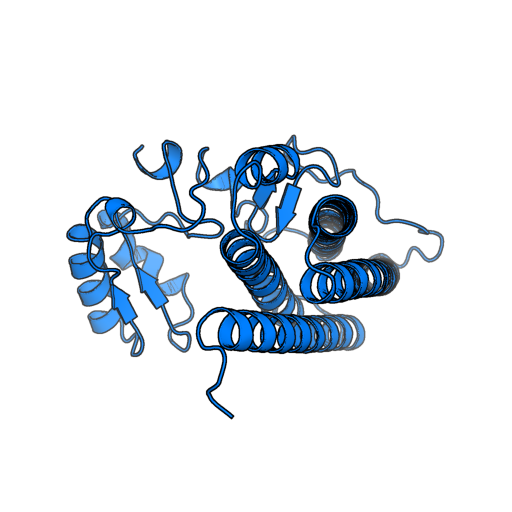
ATOM 1028 C CA . GLN A 1 134 ? 12.532 5.860 -3.112 1.00 92.88 134 GLN A CA 1
ATOM 1029 C C . GLN A 1 134 ? 13.989 5.896 -3.589 1.00 92.88 134 GLN A C 1
ATOM 1031 O O . GLN A 1 134 ? 14.255 5.842 -4.794 1.00 92.88 134 GLN A O 1
ATOM 1036 N N . ALA A 1 135 ? 14.951 5.960 -2.665 1.00 93.00 135 ALA A N 1
ATOM 1037 C CA . ALA A 1 135 ? 16.370 5.938 -3.008 1.00 93.00 135 ALA A CA 1
ATOM 1038 C C . ALA A 1 135 ? 16.800 4.595 -3.628 1.00 93.00 135 ALA A C 1
ATOM 1040 O O . ALA A 1 135 ? 17.567 4.583 -4.598 1.00 93.00 135 ALA A O 1
ATOM 1041 N N . ALA A 1 136 ? 16.292 3.474 -3.111 1.00 93.50 136 ALA A N 1
ATOM 1042 C CA . ALA A 1 136 ? 16.542 2.145 -3.662 1.00 93.50 136 ALA A CA 1
ATOM 1043 C C . ALA A 1 136 ? 15.968 2.004 -5.083 1.00 93.50 136 ALA A C 1
ATOM 1045 O O . ALA A 1 136 ? 16.670 1.550 -5.990 1.00 93.50 136 ALA A O 1
ATOM 1046 N N . LEU A 1 137 ? 14.740 2.477 -5.308 1.00 91.50 137 LEU A N 1
ATOM 1047 C CA . LEU A 1 137 ? 14.063 2.458 -6.607 1.00 91.50 137 LEU A CA 1
ATOM 1048 C C . LEU A 1 137 ? 14.796 3.293 -7.660 1.00 91.50 137 LEU A C 1
ATOM 1050 O O . LEU A 1 137 ? 14.930 2.849 -8.799 1.00 91.50 137 LEU A O 1
ATOM 1054 N N . VAL A 1 138 ? 15.364 4.448 -7.290 1.00 90.62 138 VAL A N 1
ATOM 1055 C CA . VAL A 1 138 ? 16.255 5.213 -8.185 1.00 90.62 138 VAL A CA 1
ATOM 1056 C C . VAL A 1 138 ? 17.458 4.362 -8.607 1.00 90.62 138 VAL A C 1
ATOM 1058 O O . VAL A 1 138 ? 17.844 4.379 -9.774 1.00 90.62 138 VAL A O 1
ATOM 1061 N N . GLY A 1 139 ? 18.042 3.587 -7.688 1.00 89.19 139 GLY A N 1
ATOM 1062 C CA . GLY A 1 139 ? 19.122 2.647 -8.001 1.00 89.19 139 GLY A CA 1
ATOM 1063 C C . GLY A 1 139 ? 18.711 1.595 -9.035 1.00 89.19 139 GLY A C 1
ATOM 1064 O O . GLY A 1 139 ? 19.419 1.400 -10.024 1.00 89.19 139 GLY A O 1
ATOM 1065 N N . VAL A 1 140 ? 17.543 0.977 -8.850 1.00 88.88 140 VAL A N 1
ATOM 1066 C CA . VAL A 1 140 ? 17.002 -0.028 -9.782 1.00 88.88 140 VAL A CA 1
ATOM 1067 C C . VAL A 1 140 ? 16.676 0.587 -11.142 1.00 88.88 140 VAL A C 1
ATOM 1069 O O . VAL A 1 140 ? 16.970 -0.012 -12.175 1.00 88.88 140 VAL A O 1
ATOM 1072 N N . TYR A 1 141 ? 16.133 1.804 -11.168 1.00 87.50 141 TYR A N 1
ATOM 1073 C CA . TYR A 1 141 ? 15.836 2.518 -12.408 1.00 87.50 141 TYR A CA 1
ATOM 1074 C C . TYR A 1 141 ? 17.099 2.789 -13.235 1.00 87.50 141 TYR A C 1
ATOM 1076 O O . TYR A 1 141 ? 17.107 2.565 -14.447 1.00 87.50 141 TYR A O 1
ATOM 1084 N N . ARG A 1 142 ? 18.191 3.225 -12.589 1.00 87.62 142 ARG A N 1
ATOM 1085 C CA . ARG A 1 142 ? 19.492 3.428 -13.255 1.00 87.62 142 ARG A CA 1
ATOM 1086 C C . ARG A 1 142 ? 20.030 2.130 -13.851 1.00 87.62 142 ARG A C 1
ATOM 1088 O O . ARG A 1 142 ? 20.572 2.147 -14.950 1.00 87.62 142 ARG A O 1
ATOM 1095 N N . GLU A 1 143 ? 19.881 1.013 -13.140 1.00 85.88 143 GLU A N 1
ATOM 1096 C CA . GLU A 1 143 ? 20.289 -0.303 -13.640 1.00 85.88 143 GLU A CA 1
ATOM 1097 C C . GLU A 1 143 ? 19.456 -0.720 -14.861 1.00 85.88 143 GLU A C 1
ATOM 1099 O O . GLU A 1 143 ? 20.019 -1.124 -15.876 1.00 85.88 143 GLU A O 1
ATOM 1104 N N . ALA A 1 144 ? 18.130 -0.573 -14.785 1.00 83.00 144 ALA A N 1
ATOM 1105 C CA . ALA A 1 144 ? 17.210 -0.972 -15.848 1.00 83.00 144 ALA A CA 1
ATOM 1106 C C . ALA A 1 144 ? 17.378 -0.142 -17.133 1.00 83.00 144 ALA A C 1
ATOM 1108 O O . ALA A 1 144 ? 17.272 -0.677 -18.235 1.00 83.00 144 ALA A O 1
ATOM 1109 N N . THR A 1 145 ? 17.657 1.156 -17.001 1.00 84.50 145 THR A N 1
ATOM 1110 C CA . THR A 1 145 ? 17.771 2.085 -18.140 1.00 84.50 145 THR A CA 1
ATOM 1111 C C . THR A 1 145 ? 19.203 2.279 -18.639 1.00 84.50 145 THR A C 1
ATOM 1113 O O . THR A 1 145 ? 19.407 2.755 -19.755 1.00 84.50 145 THR A O 1
ATOM 1116 N N . GLY A 1 146 ? 20.206 1.945 -17.823 1.00 84.56 146 GLY A N 1
ATOM 1117 C CA . GLY A 1 146 ? 21.607 2.299 -18.062 1.00 84.56 146 GLY A CA 1
ATOM 1118 C C . GLY A 1 146 ? 21.915 3.792 -17.874 1.00 84.56 146 GLY A C 1
ATOM 1119 O O . GLY A 1 146 ? 23.059 4.203 -18.080 1.00 84.56 146 GLY A O 1
ATOM 1120 N N . ASP A 1 147 ? 20.931 4.608 -17.482 1.00 82.25 147 ASP A N 1
ATOM 1121 C CA . ASP A 1 147 ? 21.098 6.044 -17.279 1.00 82.25 147 ASP A CA 1
ATOM 1122 C C . ASP A 1 147 ? 21.567 6.337 -15.850 1.00 82.25 147 ASP A C 1
ATOM 1124 O O . ASP A 1 147 ? 20.785 6.428 -14.905 1.00 82.25 147 ASP A O 1
ATOM 1128 N N . THR A 1 148 ? 22.879 6.493 -15.680 1.00 77.56 148 THR A N 1
ATOM 1129 C CA . THR A 1 148 ? 23.504 6.759 -14.377 1.00 77.56 148 THR A CA 1
ATOM 1130 C C . THR A 1 148 ? 23.366 8.210 -13.911 1.00 77.56 148 THR A C 1
ATOM 1132 O O . THR A 1 148 ? 23.669 8.496 -12.750 1.00 77.56 148 THR A O 1
ATOM 1135 N N . ALA A 1 149 ? 22.902 9.123 -14.772 1.00 72.88 149 ALA A N 1
ATOM 1136 C CA . ALA A 1 149 ? 22.758 10.544 -14.457 1.00 72.88 149 ALA A CA 1
ATOM 1137 C C . ALA A 1 149 ? 21.425 10.878 -13.763 1.00 72.88 149 ALA A C 1
ATOM 1139 O O . ALA A 1 149 ? 21.282 11.960 -13.192 1.00 72.88 149 ALA A O 1
ATOM 1140 N N . VAL A 1 150 ? 20.461 9.953 -13.774 1.00 72.25 150 VAL A N 1
ATOM 1141 C CA . VAL A 1 150 ? 19.131 10.129 -13.171 1.00 72.25 150 VAL A CA 1
ATOM 1142 C C . VAL A 1 150 ? 19.254 10.291 -11.659 1.00 72.25 150 VAL A C 1
ATOM 1144 O O . VAL A 1 150 ? 19.635 9.355 -10.962 1.00 72.25 150 VAL A O 1
ATOM 1147 N N . SER A 1 151 ? 18.926 11.465 -11.120 1.00 67.12 151 SER A N 1
ATOM 1148 C CA . SER A 1 151 ? 18.860 11.717 -9.670 1.00 67.12 151 SER A CA 1
ATOM 1149 C C . SER A 1 151 ? 17.463 11.508 -9.075 1.00 67.12 151 SER A C 1
ATOM 1151 O O . SER A 1 151 ? 17.357 11.296 -7.870 1.00 67.12 151 SER A O 1
ATOM 1153 N N . ALA A 1 152 ? 16.424 11.528 -9.911 1.00 67.25 152 ALA A N 1
ATOM 1154 C CA . ALA A 1 152 ? 15.028 11.250 -9.581 1.00 67.25 152 ALA A CA 1
ATOM 1155 C C . ALA A 1 152 ? 14.328 10.675 -10.821 1.00 67.25 152 ALA A C 1
ATOM 1157 O O . ALA A 1 152 ? 14.662 11.067 -11.941 1.00 67.25 152 ALA A O 1
ATOM 1158 N N . ILE A 1 153 ? 13.395 9.740 -10.637 1.00 69.75 153 ILE A N 1
ATOM 1159 C CA . ILE A 1 153 ? 12.778 9.035 -11.764 1.00 69.75 153 ILE A CA 1
ATOM 1160 C C . ILE A 1 153 ? 11.829 9.985 -12.520 1.00 69.75 153 ILE A C 1
ATOM 1162 O O . ILE A 1 153 ? 11.005 10.636 -11.878 1.00 69.75 153 ILE A O 1
ATOM 1166 N N . PRO A 1 154 ? 11.937 10.106 -13.862 1.00 60.12 154 PRO A N 1
ATOM 1167 C CA . PRO A 1 154 ? 11.101 11.012 -14.639 1.00 60.12 154 PRO A CA 1
ATOM 1168 C C . PRO A 1 154 ? 9.604 10.730 -14.477 1.00 60.12 154 PRO A C 1
ATOM 1170 O O . PRO A 1 154 ? 9.123 9.629 -14.728 1.00 60.12 154 PRO A O 1
ATOM 1173 N N . GLU A 1 155 ? 8.862 11.781 -14.154 1.00 57.72 155 GLU A N 1
ATOM 1174 C CA . GLU A 1 155 ? 7.422 11.816 -13.865 1.00 57.72 155 GLU A CA 1
ATOM 1175 C C . GLU A 1 155 ? 6.487 11.460 -15.051 1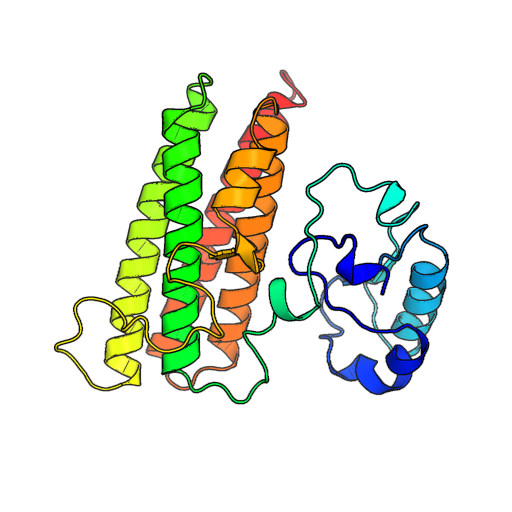.00 57.72 155 GLU A C 1
ATOM 1177 O O . GLU A 1 155 ? 5.270 11.601 -14.967 1.00 57.72 155 GLU A O 1
ATOM 1182 N N . VAL A 1 156 ? 7.026 11.029 -16.194 1.00 50.34 156 VAL A N 1
ATOM 1183 C CA . VAL A 1 156 ? 6.386 11.157 -17.521 1.00 50.34 156 VAL A CA 1
ATOM 1184 C C . VAL A 1 156 ? 5.420 10.033 -17.927 1.00 50.34 156 V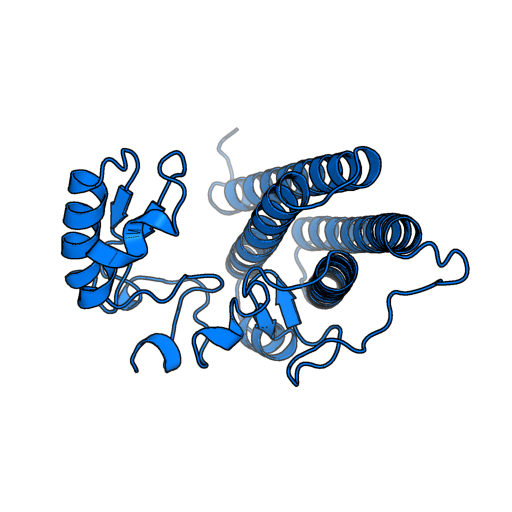AL A C 1
ATOM 1186 O O . VAL A 1 156 ? 4.954 10.033 -19.065 1.00 50.34 156 VAL A O 1
ATOM 1189 N N . PHE A 1 157 ? 5.072 9.096 -17.043 1.00 50.53 157 PHE A N 1
ATOM 1190 C CA . PHE A 1 157 ? 4.315 7.890 -17.429 1.00 50.53 157 PHE A CA 1
ATOM 1191 C C . PHE A 1 157 ? 2.878 7.798 -16.906 1.00 50.53 157 PHE A C 1
ATOM 1193 O O . PHE A 1 157 ? 2.191 6.810 -17.161 1.00 50.53 157 PHE A O 1
ATOM 1200 N N . PHE A 1 158 ? 2.376 8.812 -16.208 1.00 51.00 158 PHE A N 1
ATOM 1201 C CA . PHE A 1 158 ? 1.093 8.671 -15.528 1.00 51.00 158 PHE A CA 1
ATOM 1202 C C . PHE A 1 158 ? -0.094 9.006 -16.431 1.00 51.00 158 PHE A C 1
ATOM 1204 O O . PHE A 1 158 ? -0.187 10.092 -17.004 1.00 51.00 158 PHE A O 1
ATOM 1211 N N . LEU A 1 159 ? -1.035 8.060 -16.515 1.00 45.22 159 LEU A N 1
ATOM 1212 C CA . LEU A 1 159 ? -2.373 8.192 -17.100 1.00 45.22 159 LEU A CA 1
ATOM 1213 C C . LEU A 1 159 ? -3.181 9.291 -16.377 1.00 45.22 159 LEU A C 1
ATOM 1215 O O . LEU A 1 159 ? -4.092 9.008 -15.607 1.00 45.22 159 LEU A O 1
ATOM 1219 N N . GLY A 1 160 ? -2.830 10.561 -16.582 1.00 47.72 160 GLY A N 1
ATOM 1220 C CA . GLY A 1 160 ? -3.542 11.718 -16.032 1.00 47.72 160 GLY A CA 1
ATOM 1221 C C . GLY A 1 160 ? -3.433 11.935 -14.515 1.00 47.72 160 GLY A C 1
ATOM 1222 O O . GLY A 1 160 ? -4.072 12.860 -14.021 1.00 47.72 160 GLY A O 1
ATOM 1223 N N . ALA A 1 161 ? -2.648 11.136 -13.783 1.00 50.00 161 ALA A N 1
ATOM 1224 C CA . ALA A 1 161 ? -2.346 11.355 -12.365 1.00 50.00 161 ALA A CA 1
ATOM 1225 C C . ALA A 1 161 ? -1.035 12.141 -12.209 1.00 50.00 161 ALA A C 1
ATOM 1227 O O . ALA A 1 161 ? -0.053 11.839 -12.882 1.00 50.00 161 ALA A O 1
ATOM 1228 N N . VAL A 1 162 ? -0.997 13.149 -11.337 1.00 52.38 162 VAL A N 1
ATOM 1229 C CA . VAL A 1 162 ? 0.245 13.881 -11.056 1.00 52.38 162 VAL A CA 1
ATOM 1230 C C . VAL A 1 162 ? 1.070 13.084 -10.027 1.00 52.38 162 VAL A C 1
ATOM 1232 O O . VAL A 1 162 ? 0.513 12.580 -9.048 1.00 52.38 162 VAL A O 1
ATOM 1235 N N . PRO A 1 163 ? 2.390 12.949 -10.216 1.00 59.62 163 PRO A N 1
ATOM 1236 C CA . PRO A 1 163 ? 3.287 12.285 -9.272 1.00 59.62 163 PRO A CA 1
ATOM 1237 C C . PRO A 1 163 ? 3.114 12.765 -7.826 1.00 59.62 163 PRO A C 1
ATOM 1239 O O . PRO A 1 163 ? 3.086 13.964 -7.526 1.00 59.62 163 PRO A O 1
ATOM 1242 N N . GLY A 1 164 ? 2.982 11.807 -6.908 1.00 60.88 164 GLY A N 1
ATOM 1243 C CA . GLY A 1 164 ? 2.754 12.082 -5.492 1.00 60.88 164 GLY A CA 1
ATOM 1244 C C . GLY A 1 164 ? 1.358 12.618 -5.148 1.00 60.88 164 GLY A C 1
ATOM 1245 O O . GLY A 1 164 ? 1.158 13.092 -4.028 1.00 60.88 164 GLY A O 1
ATOM 1246 N N . GLU A 1 165 ? 0.397 12.593 -6.077 1.00 75.25 165 GLU A N 1
ATOM 1247 C CA . GLU A 1 165 ? -1.031 12.773 -5.764 1.00 75.25 165 GLU A CA 1
ATOM 1248 C C . GLU A 1 165 ? -1.754 11.450 -5.510 1.00 75.25 165 GLU A C 1
ATOM 1250 O O . GLU A 1 165 ? -2.855 11.457 -4.951 1.00 75.25 165 GLU A O 1
ATOM 1255 N N . VAL A 1 166 ? -1.137 10.333 -5.898 1.00 77.44 166 VAL A N 1
ATOM 1256 C CA . VAL A 1 166 ? -1.637 8.972 -5.711 1.00 77.44 166 VAL A CA 1
ATOM 1257 C C . VAL A 1 166 ? -0.641 8.201 -4.853 1.00 77.44 166 VAL A C 1
ATOM 1259 O O . VAL A 1 166 ? 0.563 8.348 -5.027 1.00 77.44 166 VAL A O 1
ATOM 1262 N N . MET A 1 167 ? -1.154 7.409 -3.924 1.00 84.31 167 MET A N 1
ATOM 1263 C CA . MET A 1 167 ? -0.403 6.498 -3.070 1.00 84.31 167 MET A CA 1
ATOM 1264 C C . MET A 1 167 ? -0.800 5.054 -3.358 1.00 84.31 167 MET A C 1
ATOM 1266 O O . MET A 1 167 ? -1.662 4.782 -4.205 1.00 84.31 167 MET A O 1
ATOM 1270 N N . GLU A 1 168 ? -0.170 4.137 -2.638 1.00 80.31 168 GLU A N 1
ATOM 1271 C CA . GLU A 1 168 ? -0.383 2.703 -2.765 1.00 80.31 168 GLU A CA 1
ATOM 1272 C C . GLU A 1 168 ? -1.869 2.303 -2.791 1.00 80.31 168 GLU A C 1
ATOM 1274 O O . GLU A 1 168 ? -2.735 2.901 -2.146 1.00 80.31 168 GLU A O 1
ATOM 1279 N N . GLY A 1 169 ? -2.197 1.316 -3.628 1.00 71.19 169 GLY A N 1
ATOM 1280 C CA . GLY A 1 169 ? -3.590 0.927 -3.897 1.00 71.19 169 GLY A CA 1
ATOM 1281 C C . GLY A 1 169 ? -4.393 1.918 -4.759 1.00 71.19 169 GLY A C 1
ATOM 1282 O O . GLY A 1 169 ? -5.624 1.826 -4.800 1.00 71.19 169 GLY A O 1
ATOM 1283 N N . GLY A 1 170 ? -3.722 2.863 -5.433 1.00 70.56 170 GLY A N 1
ATOM 1284 C CA . GLY A 1 170 ? -4.326 3.820 -6.374 1.00 70.56 170 GLY A CA 1
ATOM 1285 C C . GLY A 1 170 ? -5.101 4.953 -5.695 1.00 70.56 170 GLY A C 1
ATOM 1286 O O . GLY A 1 170 ? -5.961 5.610 -6.282 1.00 70.56 170 GLY A O 1
ATOM 1287 N N . MET A 1 171 ? -4.827 5.194 -4.420 1.00 74.12 171 MET A N 1
ATOM 1288 C CA . MET A 1 171 ? -5.606 6.132 -3.632 1.00 74.12 171 MET A CA 1
ATOM 1289 C C . MET A 1 171 ? -5.087 7.555 -3.770 1.00 74.12 171 MET A C 1
ATOM 1291 O O . MET A 1 171 ? -3.893 7.794 -3.699 1.00 74.12 171 MET A O 1
ATOM 1295 N N . SER A 1 172 ? -5.976 8.537 -3.906 1.00 82.44 172 SER A N 1
ATOM 1296 C CA . SER A 1 172 ? -5.542 9.934 -3.888 1.00 82.44 172 SER A CA 1
ATOM 1297 C C . SER A 1 172 ? -5.113 10.357 -2.482 1.00 82.44 172 SER A C 1
ATOM 1299 O O . SER A 1 172 ? -5.891 10.225 -1.533 1.00 82.44 172 SER A O 1
ATOM 1301 N N . VAL A 1 173 ? -3.932 10.970 -2.373 1.00 85.75 173 VAL A N 1
ATOM 1302 C CA . VAL A 1 173 ? -3.425 11.569 -1.130 1.00 85.75 173 VAL A CA 1
ATOM 1303 C C . VAL A 1 173 ? -4.428 12.585 -0.588 1.00 85.75 173 VAL A C 1
ATOM 1305 O O . VAL A 1 173 ? -4.767 12.549 0.589 1.00 85.75 173 VAL A O 1
ATOM 1308 N N . MET A 1 174 ? -4.988 13.450 -1.442 1.00 86.06 174 MET A N 1
ATOM 1309 C CA . MET A 1 174 ? -5.981 14.439 -1.005 1.00 86.06 174 MET A CA 1
ATOM 1310 C C . MET A 1 174 ? -7.249 13.793 -0.443 1.00 86.06 174 MET A C 1
ATOM 1312 O O . MET A 1 174 ? -7.737 14.222 0.601 1.00 86.06 174 MET A O 1
ATOM 1316 N N . LYS A 1 175 ? -7.781 12.755 -1.104 1.00 82.62 175 LYS A N 1
ATOM 1317 C CA . LYS A 1 175 ? -8.978 12.050 -0.614 1.00 82.62 175 LYS A CA 1
ATOM 1318 C C . LYS A 1 175 ? -8.709 11.346 0.713 1.00 82.62 175 LYS A C 1
ATOM 1320 O O . LYS A 1 175 ? -9.567 11.374 1.588 1.00 82.62 175 LYS A O 1
ATOM 1325 N N . ALA A 1 176 ? -7.529 10.756 0.879 1.00 87.00 176 ALA A N 1
ATOM 1326 C CA . ALA A 1 176 ? -7.141 10.127 2.133 1.00 87.00 176 ALA A CA 1
ATOM 1327 C C . ALA A 1 176 ? -6.986 11.145 3.263 1.00 87.00 176 ALA A C 1
ATOM 1329 O O . ALA A 1 176 ? -7.539 10.939 4.339 1.00 87.00 176 ALA A O 1
ATOM 1330 N N . LEU A 1 177 ? -6.318 12.273 3.004 1.00 93.00 177 LEU A N 1
ATOM 1331 C CA . LEU A 1 177 ? -6.188 13.370 3.964 1.00 93.00 177 LEU A CA 1
ATOM 1332 C C . LEU A 1 177 ? -7.534 13.996 4.336 1.00 93.00 177 LEU A C 1
ATOM 1334 O O . LEU A 1 177 ? -7.695 14.461 5.460 1.00 93.00 177 LEU A O 1
ATOM 1338 N N . GLU A 1 178 ? -8.503 14.012 3.423 1.00 89.19 178 GLU A N 1
ATOM 1339 C CA . GLU A 1 178 ? -9.872 14.406 3.750 1.00 89.19 178 GLU A CA 1
ATOM 1340 C C . GLU A 1 178 ? -10.564 13.346 4.613 1.00 89.19 178 GLU A C 1
ATOM 1342 O O . GLU A 1 178 ? -11.161 13.682 5.631 1.00 89.19 178 GLU A O 1
ATOM 1347 N N . TRP A 1 179 ? -10.453 12.066 4.247 1.00 86.38 179 TRP A N 1
ATOM 1348 C CA . TRP A 1 179 ? -11.111 10.968 4.954 1.00 86.38 179 TRP A CA 1
ATOM 1349 C C . TRP A 1 179 ? -10.638 10.807 6.399 1.00 86.38 179 TRP A C 1
ATOM 1351 O O . TRP A 1 179 ? -11.464 10.526 7.265 1.00 86.38 179 TRP A O 1
ATOM 1361 N N . VAL A 1 180 ? -9.341 11.000 6.670 1.00 91.31 180 VAL A N 1
ATOM 1362 C CA . VAL A 1 180 ? -8.768 10.898 8.027 1.00 91.31 180 VAL A CA 1
ATOM 1363 C C . VAL A 1 180 ? -9.193 12.038 8.955 1.00 91.31 180 VAL A C 1
ATOM 1365 O O . VAL A 1 180 ? -8.988 11.951 10.166 1.00 91.31 180 VAL A O 1
ATOM 1368 N N . LYS A 1 181 ? -9.808 13.112 8.441 1.00 91.94 181 LYS A N 1
ATOM 1369 C CA . LYS A 1 181 ? -10.320 14.188 9.299 1.00 91.94 181 LYS A CA 1
ATOM 1370 C C . LYS A 1 181 ? -11.423 13.652 10.204 1.00 91.94 181 LYS A C 1
ATOM 1372 O O . LYS A 1 181 ? -12.439 13.139 9.743 1.00 91.94 181 LYS A O 1
ATOM 1377 N N . GLY A 1 182 ? -11.229 13.812 11.511 1.00 88.06 182 GLY A N 1
ATOM 1378 C CA . GLY A 1 182 ? -12.171 13.321 12.518 1.00 88.06 182 GLY A CA 1
ATOM 1379 C C . GLY A 1 182 ? -12.178 11.798 12.673 1.00 88.06 182 GLY A C 1
ATOM 1380 O O . GLY A 1 182 ? -13.145 11.260 13.207 1.00 88.06 182 GLY A O 1
ATOM 1381 N N . LYS A 1 183 ? -11.139 11.108 12.191 1.00 90.19 183 LYS A N 1
ATOM 1382 C CA . LYS A 1 183 ? -10.926 9.679 12.425 1.00 90.19 183 LYS A CA 1
ATOM 1383 C C . LYS A 1 183 ? -10.061 9.439 13.648 1.00 90.19 183 LYS A C 1
ATOM 1385 O O . LYS A 1 183 ? -9.222 10.266 14.004 1.00 90.19 183 LYS A O 1
ATOM 1390 N N . GLU A 1 184 ? -10.259 8.285 14.268 1.00 92.44 184 GLU A N 1
ATOM 1391 C CA . GLU A 1 184 ? -9.424 7.841 15.372 1.00 92.44 184 GLU A CA 1
ATOM 1392 C C . GLU A 1 184 ? -8.085 7.326 14.836 1.00 92.44 184 GLU A C 1
ATOM 1394 O O . GLU A 1 184 ? -7.980 6.856 13.703 1.00 92.44 184 GLU A O 1
ATOM 1399 N N . VAL A 1 185 ? -7.053 7.328 15.682 1.00 94.25 185 VAL A N 1
ATOM 1400 C CA . VAL A 1 185 ? -5.724 6.794 15.323 1.00 94.25 185 VAL A CA 1
ATOM 1401 C C . VAL A 1 185 ? -5.813 5.365 14.775 1.00 94.25 185 VAL A C 1
ATOM 1403 O O . VAL A 1 185 ? -5.073 5.010 13.866 1.00 94.25 185 VAL A O 1
ATOM 1406 N N . ASN A 1 186 ? -6.734 4.549 15.295 1.00 89.31 186 ASN A N 1
ATOM 1407 C CA . ASN A 1 186 ? -6.911 3.173 14.831 1.00 89.31 186 ASN A CA 1
ATOM 1408 C C . ASN A 1 186 ? -7.390 3.110 13.373 1.00 89.31 186 ASN A C 1
ATOM 1410 O O . ASN A 1 186 ? -6.901 2.273 12.627 1.00 89.31 186 ASN A O 1
ATOM 1414 N N . ASP A 1 187 ? -8.289 4.007 12.961 1.00 88.19 187 ASP A N 1
ATOM 1415 C CA . ASP A 1 187 ? -8.768 4.070 11.577 1.00 88.19 187 ASP A CA 1
ATOM 1416 C C . ASP A 1 187 ? -7.636 4.487 10.626 1.00 88.19 187 ASP A C 1
ATOM 1418 O O . ASP A 1 187 ? -7.517 3.972 9.515 1.00 88.19 187 ASP A O 1
ATOM 1422 N N . VAL A 1 188 ? -6.786 5.421 11.071 1.00 93.06 188 VAL A N 1
ATOM 1423 C CA . VAL A 1 188 ? -5.612 5.869 10.311 1.00 93.06 188 VAL A CA 1
ATOM 1424 C C . VAL A 1 188 ? -4.605 4.727 10.163 1.00 93.06 188 VAL A C 1
ATOM 1426 O O . VAL A 1 188 ? -4.107 4.501 9.065 1.00 93.06 188 VAL A O 1
ATOM 1429 N N . LEU A 1 189 ? -4.344 3.975 11.236 1.00 88.38 189 LEU A N 1
ATOM 1430 C CA . LEU A 1 189 ? -3.464 2.804 11.200 1.00 88.38 189 LEU A CA 1
ATOM 1431 C C . LEU A 1 189 ? -4.023 1.685 10.310 1.00 88.38 189 LEU A C 1
ATOM 1433 O O . LEU A 1 189 ? -3.257 1.078 9.571 1.00 88.38 189 LEU A O 1
ATOM 1437 N N . ASP A 1 190 ? -5.334 1.428 10.335 1.00 84.38 190 ASP A N 1
ATOM 1438 C CA . ASP A 1 190 ? -5.969 0.449 9.440 1.00 84.38 190 ASP A CA 1
ATOM 1439 C C . ASP A 1 190 ? -5.829 0.865 7.962 1.00 84.38 190 ASP A C 1
ATOM 1441 O O . ASP A 1 190 ? -5.577 0.021 7.099 1.00 84.38 190 ASP A O 1
ATOM 1445 N N . LEU A 1 191 ? -5.953 2.163 7.659 1.00 86.62 191 LEU A N 1
ATOM 1446 C CA . LEU A 1 191 ? -5.693 2.684 6.317 1.00 86.62 191 LEU A CA 1
ATOM 1447 C C . LEU A 1 191 ? -4.224 2.484 5.921 1.00 86.62 191 LEU A C 1
ATOM 1449 O O . LEU A 1 191 ? -3.958 1.962 4.843 1.00 86.62 191 LEU A O 1
ATOM 1453 N N . SER A 1 192 ? -3.277 2.848 6.786 1.00 91.88 192 SER A N 1
ATOM 1454 C CA . SER A 1 192 ? -1.843 2.662 6.532 1.00 91.88 192 SER A CA 1
ATOM 1455 C C . SER A 1 192 ? -1.465 1.194 6.337 1.00 91.88 192 SER A C 1
ATOM 1457 O O . SER A 1 192 ? -0.723 0.880 5.414 1.00 91.88 192 SER A O 1
ATOM 1459 N N . LEU A 1 193 ? -2.049 0.275 7.112 1.00 83.25 193 LEU A N 1
ATOM 1460 C CA . LEU A 1 193 ? -1.886 -1.164 6.896 1.00 83.25 193 LEU A CA 1
ATOM 1461 C C . LEU A 1 193 ? -2.312 -1.590 5.489 1.00 83.25 193 LEU A C 1
ATOM 1463 O O . LEU A 1 193 ? -1.654 -2.436 4.884 1.00 83.25 193 LEU A O 1
ATOM 1467 N N . ALA A 1 194 ? -3.406 -1.033 4.965 1.00 80.06 194 ALA A N 1
ATOM 1468 C CA . ALA A 1 194 ? -3.851 -1.337 3.610 1.00 80.06 194 ALA A CA 1
ATOM 1469 C C . ALA A 1 194 ? -2.841 -0.841 2.565 1.00 80.06 194 ALA A C 1
ATOM 1471 O O . ALA A 1 194 ? -2.494 -1.601 1.665 1.00 80.06 194 ALA A O 1
ATOM 1472 N N . LEU A 1 195 ? -2.329 0.387 2.713 1.00 84.81 195 LEU A N 1
ATOM 1473 C CA . LEU A 1 195 ? -1.309 0.956 1.820 1.00 84.81 195 LEU A CA 1
ATOM 1474 C C . LEU A 1 195 ? -0.055 0.077 1.768 1.00 84.81 195 LEU A C 1
ATOM 1476 O O . LEU A 1 195 ? 0.375 -0.335 0.697 1.00 84.81 195 LEU A O 1
ATOM 1480 N N . GLU A 1 196 ? 0.455 -0.313 2.927 1.00 88.69 196 GLU A N 1
ATOM 1481 C CA . GLU A 1 196 ? 1.697 -1.088 3.060 1.00 88.69 196 GLU A CA 1
ATOM 1482 C C . GLU A 1 196 ? 1.511 -2.535 2.592 1.00 88.69 196 GLU A C 1
ATOM 1484 O O . GLU A 1 196 ? 2.407 -3.153 2.021 1.00 88.69 196 GLU A O 1
ATOM 1489 N N . SER A 1 197 ? 0.296 -3.074 2.740 1.00 81.38 197 SER A N 1
ATOM 1490 C CA . SER A 1 197 ? -0.069 -4.364 2.148 1.00 81.38 197 SER A CA 1
ATOM 1491 C C . SER A 1 197 ? -0.081 -4.298 0.618 1.00 81.38 197 SER A C 1
ATOM 1493 O O . SER A 1 197 ? 0.301 -5.264 -0.045 1.00 81.38 197 SER A O 1
ATOM 1495 N N . HIS A 1 198 ? -0.512 -3.171 0.042 1.00 81.19 198 HIS A N 1
ATOM 1496 C CA . HIS A 1 198 ? -0.472 -2.958 -1.403 1.00 81.19 198 HIS A CA 1
ATOM 1497 C C . HIS A 1 198 ? 0.965 -2.797 -1.917 1.00 81.19 198 HIS A C 1
ATOM 1499 O O . HIS A 1 198 ? 1.293 -3.457 -2.908 1.00 81.19 198 HIS A O 1
ATOM 1505 N N . ALA A 1 199 ? 1.817 -2.041 -1.213 1.00 85.25 199 ALA A N 1
ATOM 1506 C CA . ALA A 1 199 ? 3.251 -1.924 -1.503 1.00 85.25 199 ALA A CA 1
ATOM 1507 C C . ALA A 1 199 ? 3.940 -3.297 -1.469 1.00 85.25 199 ALA A C 1
ATOM 1509 O O . ALA A 1 199 ? 4.584 -3.718 -2.433 1.00 85.25 199 ALA A O 1
ATOM 1510 N N . PHE A 1 200 ? 3.701 -4.074 -0.406 1.00 84.25 200 PHE A N 1
ATOM 1511 C CA . PHE A 1 200 ? 4.210 -5.437 -0.267 1.00 84.25 200 PHE A CA 1
ATOM 1512 C C . PHE A 1 200 ? 3.849 -6.310 -1.477 1.00 84.25 200 PHE A C 1
ATOM 1514 O O . PHE A 1 200 ? 4.706 -6.951 -2.096 1.00 84.25 200 PHE A O 1
ATOM 1521 N N . ASP A 1 201 ? 2.570 -6.320 -1.849 1.00 78.81 201 ASP A N 1
ATOM 1522 C CA . ASP A 1 201 ? 2.070 -7.108 -2.971 1.00 78.81 201 ASP A CA 1
ATOM 1523 C C . ASP A 1 201 ? 2.610 -6.632 -4.321 1.00 78.81 201 ASP A C 1
ATOM 1525 O O . ASP A 1 201 ? 2.843 -7.444 -5.227 1.00 78.81 201 ASP A O 1
ATOM 1529 N N . LEU A 1 202 ? 2.790 -5.323 -4.486 1.00 80.69 202 LEU A N 1
ATOM 1530 C CA . LEU A 1 202 ? 3.451 -4.736 -5.640 1.00 80.69 202 LEU A CA 1
ATOM 1531 C C . LEU A 1 202 ? 4.894 -5.244 -5.742 1.00 80.69 202 LEU A C 1
ATOM 1533 O O . LEU A 1 202 ? 5.271 -5.807 -6.770 1.00 80.69 202 LEU A O 1
ATOM 1537 N N . TYR A 1 203 ? 5.678 -5.156 -4.673 1.00 87.81 203 TYR A N 1
ATOM 1538 C CA . TYR A 1 203 ? 7.086 -5.548 -4.679 1.00 87.81 203 TYR A CA 1
ATOM 1539 C C . TYR A 1 203 ? 7.315 -7.039 -4.878 1.00 87.81 203 TYR A C 1
ATOM 1541 O O . TYR A 1 203 ? 8.199 -7.427 -5.647 1.00 87.81 203 TYR A O 1
ATOM 1549 N N . ILE A 1 204 ? 6.463 -7.897 -4.316 1.00 81.62 204 ILE A N 1
ATOM 1550 C CA . ILE A 1 204 ? 6.507 -9.334 -4.614 1.00 81.62 204 ILE A CA 1
ATOM 1551 C C . ILE A 1 204 ? 6.253 -9.609 -6.102 1.00 81.62 204 ILE A C 1
ATOM 1553 O O . ILE A 1 204 ? 6.895 -10.495 -6.673 1.00 81.62 204 ILE A O 1
ATOM 1557 N N . ARG A 1 205 ? 5.343 -8.870 -6.747 1.00 79.19 205 ARG A N 1
ATOM 1558 C CA . ARG A 1 205 ? 5.106 -8.994 -8.194 1.00 79.19 205 ARG A CA 1
ATOM 1559 C C . ARG A 1 205 ? 6.302 -8.491 -8.995 1.00 79.19 205 ARG A C 1
ATOM 1561 O O . ARG A 1 205 ? 6.799 -9.223 -9.847 1.00 79.19 205 ARG A O 1
ATOM 1568 N N . MET A 1 206 ? 6.834 -7.317 -8.663 1.00 80.62 206 MET A N 1
ATOM 1569 C CA . MET A 1 206 ? 8.014 -6.747 -9.323 1.00 80.62 206 MET A CA 1
ATOM 1570 C C . MET A 1 206 ? 9.231 -7.678 -9.263 1.00 80.62 206 MET A C 1
ATOM 1572 O O . MET A 1 206 ? 9.914 -7.877 -10.268 1.00 80.62 206 MET A O 1
ATOM 1576 N N . ALA A 1 207 ? 9.459 -8.332 -8.121 1.00 85.00 207 ALA A N 1
ATOM 1577 C CA . ALA A 1 207 ? 10.527 -9.317 -7.957 1.00 85.00 207 ALA A CA 1
ATOM 1578 C C . ALA A 1 207 ? 10.367 -10.568 -8.848 1.00 85.00 207 ALA A C 1
ATOM 1580 O O . ALA A 1 207 ? 11.349 -11.268 -9.113 1.00 85.00 207 ALA A O 1
ATOM 1581 N N . ARG A 1 208 ? 9.147 -10.884 -9.300 1.00 80.50 208 ARG A N 1
ATOM 1582 C CA . ARG A 1 208 ? 8.867 -12.017 -10.199 1.00 80.50 208 ARG A CA 1
ATOM 1583 C C . ARG A 1 208 ? 9.010 -11.622 -11.668 1.00 80.50 208 ARG A C 1
ATOM 1585 O O . ARG A 1 208 ? 9.631 -12.371 -12.420 1.00 80.50 208 ARG A O 1
ATOM 1592 N N . GLU A 1 209 ? 8.465 -10.464 -12.037 1.00 72.31 209 GLU A N 1
ATOM 1593 C CA . GLU A 1 209 ? 8.308 -10.024 -13.431 1.00 72.31 209 GLU A CA 1
ATOM 1594 C C . GLU A 1 209 ? 9.577 -9.399 -14.032 1.00 72.31 209 GLU A C 1
ATOM 1596 O O . GLU A 1 209 ? 9.833 -9.540 -15.228 1.00 72.31 209 GLU A O 1
ATOM 1601 N N . LEU A 1 210 ? 10.409 -8.724 -13.231 1.00 71.69 210 LEU A N 1
ATOM 1602 C CA . LEU A 1 210 ? 11.587 -8.037 -13.764 1.00 71.69 210 LEU A CA 1
ATOM 1603 C C . LEU A 1 210 ? 12.720 -8.987 -14.155 1.00 71.69 210 LEU A C 1
ATOM 1605 O O . LEU A 1 210 ? 13.056 -9.933 -13.442 1.00 71.69 210 LEU A O 1
ATOM 1609 N N . ALA A 1 211 ? 13.384 -8.679 -15.268 1.00 65.88 211 ALA A N 1
ATOM 1610 C CA . ALA A 1 211 ? 14.662 -9.281 -15.625 1.00 65.88 211 ALA A CA 1
ATOM 1611 C C . ALA A 1 211 ? 15.807 -8.630 -14.823 1.00 65.88 211 ALA A C 1
ATOM 1613 O O . ALA A 1 211 ? 15.802 -7.424 -14.602 1.00 65.88 211 ALA A O 1
ATOM 1614 N N . GLY A 1 212 ? 16.807 -9.421 -14.420 1.00 74.81 212 GLY A N 1
ATOM 1615 C CA . GLY A 1 212 ? 17.991 -8.932 -13.700 1.00 74.81 212 GLY A CA 1
ATOM 1616 C C . GLY A 1 212 ? 18.003 -9.301 -12.215 1.00 74.81 212 GLY A C 1
ATOM 1617 O O . GLY A 1 212 ? 17.104 -8.965 -11.451 1.00 74.81 212 GLY A O 1
ATOM 1618 N N . GLU A 1 213 ? 19.052 -10.005 -11.791 1.00 82.81 213 GLU A N 1
ATOM 1619 C CA . GLU A 1 213 ? 19.141 -10.563 -10.435 1.00 82.81 213 GLU A CA 1
ATOM 1620 C C . GLU A 1 213 ? 19.280 -9.480 -9.347 1.00 82.81 213 GLU A C 1
ATOM 1622 O O . GLU A 1 213 ? 18.848 -9.664 -8.213 1.00 82.81 213 GLU A O 1
ATOM 1627 N N . SER A 1 214 ? 19.878 -8.334 -9.677 1.00 81.62 214 SER A N 1
ATOM 1628 C CA . SER A 1 214 ? 20.039 -7.215 -8.744 1.00 81.62 214 SER A CA 1
ATOM 1629 C C . SER A 1 214 ? 18.709 -6.503 -8.484 1.00 81.62 214 SER A C 1
ATOM 1631 O O . SER A 1 214 ? 18.303 -6.409 -7.326 1.00 81.62 214 SER A O 1
ATOM 1633 N N . ALA A 1 215 ? 17.966 -6.143 -9.537 1.00 83.06 215 ALA A N 1
ATOM 1634 C CA . ALA A 1 215 ? 16.614 -5.593 -9.418 1.00 83.06 215 ALA A CA 1
ATOM 1635 C C . ALA A 1 215 ? 15.677 -6.507 -8.607 1.00 83.06 215 ALA A C 1
ATOM 1637 O O . ALA A 1 215 ? 15.014 -6.046 -7.678 1.00 83.06 215 ALA A O 1
ATOM 1638 N N . LYS A 1 216 ? 15.681 -7.821 -8.884 1.00 87.75 216 LYS A N 1
ATOM 1639 C CA . LYS A 1 216 ? 14.891 -8.800 -8.116 1.00 87.75 216 LYS A CA 1
ATOM 1640 C C . LYS A 1 216 ? 15.212 -8.776 -6.627 1.00 87.75 216 LYS A C 1
ATOM 1642 O O . LYS A 1 216 ? 14.293 -8.776 -5.811 1.00 87.75 216 LYS A O 1
ATOM 1647 N N . ARG A 1 217 ? 16.500 -8.738 -6.270 1.00 88.38 217 ARG A N 1
ATOM 1648 C CA . ARG A 1 217 ? 16.925 -8.658 -4.867 1.00 88.38 217 ARG A CA 1
ATOM 1649 C C . ARG A 1 217 ? 16.456 -7.374 -4.198 1.00 88.38 217 ARG A C 1
ATOM 1651 O O . ARG A 1 217 ? 16.020 -7.446 -3.057 1.00 88.38 217 ARG A O 1
ATOM 1658 N N . VAL A 1 218 ? 16.511 -6.229 -4.883 1.00 91.69 218 VAL A N 1
ATOM 1659 C CA . VAL A 1 218 ? 16.020 -4.966 -4.309 1.00 91.69 218 VAL A CA 1
ATOM 1660 C C . VAL A 1 218 ? 14.532 -5.070 -3.983 1.00 91.69 218 VAL A C 1
ATOM 1662 O O . VAL A 1 218 ? 14.156 -4.823 -2.846 1.00 91.69 218 VAL A O 1
ATOM 1665 N N . PHE A 1 219 ? 13.695 -5.538 -4.910 1.00 90.81 219 PHE A N 1
ATOM 1666 C CA . PHE A 1 219 ? 12.259 -5.691 -4.641 1.00 90.81 219 PHE A CA 1
ATOM 1667 C C . PHE A 1 219 ? 11.936 -6.738 -3.566 1.00 90.81 219 PHE A C 1
ATOM 1669 O O . PHE A 1 219 ? 10.972 -6.580 -2.825 1.00 90.81 219 PHE A O 1
ATOM 1676 N N . GLN A 1 220 ? 12.747 -7.791 -3.429 1.00 90.88 220 GLN A N 1
ATOM 1677 C CA . GLN A 1 220 ? 12.624 -8.731 -2.308 1.00 90.88 220 GLN A CA 1
ATOM 1678 C C . GLN A 1 220 ? 12.950 -8.076 -0.961 1.00 90.88 220 GLN A C 1
ATOM 1680 O O . GLN A 1 220 ? 12.296 -8.391 0.031 1.00 90.88 220 GLN A O 1
ATOM 1685 N N . VAL A 1 221 ? 13.954 -7.193 -0.924 1.00 94.44 221 VAL A N 1
ATOM 1686 C CA . VAL A 1 221 ? 14.304 -6.421 0.275 1.00 94.44 221 VAL A CA 1
ATOM 1687 C C . VAL A 1 221 ? 13.190 -5.438 0.612 1.00 94.44 221 VAL A C 1
ATOM 1689 O O . VAL A 1 221 ? 12.710 -5.486 1.736 1.00 94.44 221 VAL A O 1
ATOM 1692 N N . LEU A 1 222 ? 12.708 -4.653 -0.358 1.00 94.38 222 LEU A N 1
ATOM 1693 C CA . LEU A 1 222 ? 11.595 -3.719 -0.149 1.00 94.38 222 LEU A CA 1
ATOM 1694 C C . LEU A 1 222 ? 10.350 -4.445 0.378 1.00 94.38 222 LEU A C 1
ATOM 1696 O O . LEU A 1 222 ? 9.811 -4.080 1.413 1.00 94.38 222 LEU A O 1
ATOM 1700 N N . ALA A 1 223 ? 9.959 -5.571 -0.231 1.00 91.44 223 ALA A N 1
ATOM 1701 C CA . ALA A 1 223 ? 8.855 -6.384 0.285 1.00 91.44 223 ALA A CA 1
ATOM 1702 C C . ALA A 1 223 ? 9.101 -6.890 1.724 1.00 91.44 223 ALA A C 1
ATOM 1704 O O . ALA A 1 223 ? 8.175 -7.002 2.525 1.00 91.44 223 ALA A O 1
ATOM 1705 N N . ALA A 1 224 ? 10.339 -7.232 2.081 1.00 91.38 224 ALA A N 1
ATOM 1706 C CA . ALA A 1 224 ? 10.653 -7.619 3.453 1.00 91.38 224 ALA A CA 1
ATOM 1707 C C . ALA A 1 224 ? 10.548 -6.431 4.426 1.00 91.38 224 ALA A C 1
ATOM 1709 O O . ALA A 1 224 ? 10.108 -6.634 5.558 1.00 91.38 224 ALA A O 1
ATOM 1710 N N . GLU A 1 225 ? 10.912 -5.223 3.995 1.00 97.00 225 GLU A N 1
ATOM 1711 C CA . GLU A 1 225 ? 10.777 -3.982 4.766 1.00 97.00 225 GLU A CA 1
ATOM 1712 C C . GLU A 1 225 ? 9.301 -3.624 4.997 1.00 97.00 225 GLU A C 1
ATOM 1714 O O . GLU A 1 225 ? 8.919 -3.439 6.155 1.00 97.00 225 GLU A O 1
ATOM 1719 N N . GLU A 1 226 ? 8.435 -3.714 3.978 1.00 93.94 226 GLU A N 1
ATOM 1720 C CA . GLU A 1 226 ? 6.987 -3.491 4.163 1.00 93.94 226 GLU A CA 1
ATOM 1721 C C . GLU A 1 226 ? 6.366 -4.461 5.156 1.00 93.94 226 GLU A C 1
ATOM 1723 O O . GLU A 1 226 ? 5.525 -4.100 5.978 1.00 93.94 226 GLU A O 1
ATOM 1728 N N . LYS A 1 227 ? 6.827 -5.713 5.164 1.00 88.75 227 LYS A N 1
ATOM 1729 C CA . LYS A 1 227 ? 6.376 -6.667 6.175 1.00 88.75 227 LYS A CA 1
ATOM 1730 C C . LYS A 1 227 ? 6.742 -6.212 7.593 1.00 88.75 227 LYS A C 1
ATOM 1732 O O . LYS A 1 227 ? 5.934 -6.362 8.507 1.00 88.75 227 LYS A O 1
ATOM 1737 N N . VAL A 1 228 ? 7.928 -5.633 7.788 1.00 94.00 228 VAL A N 1
ATOM 1738 C CA . VAL A 1 228 ? 8.340 -5.081 9.088 1.00 94.00 228 VAL A CA 1
ATOM 1739 C C . VAL A 1 228 ? 7.471 -3.880 9.472 1.00 94.00 228 VAL A C 1
ATOM 1741 O O . VAL A 1 228 ? 7.139 -3.718 10.649 1.00 94.00 228 VAL A O 1
ATOM 1744 N N . HIS A 1 229 ? 7.078 -3.042 8.514 1.00 95.25 229 HIS A N 1
ATOM 1745 C CA . HIS A 1 229 ? 6.154 -1.933 8.757 1.00 95.25 229 HIS A CA 1
ATOM 1746 C C . HIS A 1 229 ? 4.776 -2.430 9.191 1.00 95.25 229 HIS A C 1
ATOM 1748 O O . HIS A 1 229 ? 4.268 -1.984 10.226 1.00 95.25 229 HIS A O 1
ATOM 1754 N N . LEU A 1 230 ? 4.221 -3.409 8.469 1.00 87.62 230 LEU A N 1
ATOM 1755 C CA . LEU A 1 230 ? 2.973 -4.094 8.811 1.00 87.62 230 LEU A CA 1
ATOM 1756 C C . LEU A 1 230 ? 3.024 -4.655 10.236 1.00 87.62 230 LEU A C 1
ATOM 1758 O O . LEU A 1 230 ? 2.149 -4.341 11.042 1.00 87.62 230 LEU A O 1
ATOM 1762 N N . ASP A 1 231 ? 4.076 -5.399 10.585 1.00 85.06 231 ASP A N 1
ATOM 1763 C CA . ASP A 1 231 ? 4.240 -5.985 11.921 1.00 85.06 231 ASP A CA 1
ATOM 1764 C C . ASP A 1 231 ? 4.245 -4.902 13.023 1.00 85.06 231 ASP A C 1
ATOM 1766 O O . ASP A 1 231 ? 3.614 -5.059 14.073 1.00 85.06 231 ASP A O 1
ATOM 1770 N N . ARG A 1 232 ? 4.904 -3.759 12.783 1.00 93.50 232 ARG A N 1
ATOM 1771 C CA . ARG A 1 232 ? 4.942 -2.628 13.730 1.00 93.50 232 ARG A CA 1
ATOM 1772 C C . ARG A 1 232 ? 3.585 -1.943 13.883 1.00 93.50 232 ARG A C 1
ATOM 1774 O O . ARG A 1 232 ? 3.211 -1.590 15.003 1.00 93.50 232 ARG A O 1
ATOM 1781 N N . MET A 1 233 ? 2.856 -1.748 12.786 1.00 91.69 233 MET A N 1
ATOM 1782 C CA . MET A 1 233 ? 1.506 -1.179 12.807 1.00 91.69 233 MET A CA 1
ATOM 1783 C C . MET A 1 233 ? 0.517 -2.097 13.518 1.00 91.69 233 MET A C 1
ATOM 1785 O O . MET A 1 233 ? -0.247 -1.618 14.356 1.00 91.69 233 MET A O 1
ATOM 1789 N N . VAL A 1 234 ? 0.558 -3.404 13.237 1.00 84.81 234 VAL A N 1
ATOM 1790 C CA . VAL A 1 234 ? -0.280 -4.407 13.908 1.00 84.81 234 VAL A CA 1
ATOM 1791 C C . VAL A 1 234 ? -0.004 -4.405 15.407 1.00 84.81 234 VAL A C 1
ATOM 1793 O O . VAL A 1 234 ? -0.946 -4.285 16.184 1.00 84.81 234 VAL A O 1
ATOM 1796 N N . ALA A 1 235 ? 1.264 -4.432 15.825 1.00 87.88 235 ALA A N 1
ATOM 1797 C CA . ALA A 1 235 ? 1.616 -4.390 17.243 1.00 87.88 235 ALA A CA 1
ATOM 1798 C C . ALA A 1 235 ? 1.069 -3.132 17.947 1.00 87.88 235 ALA A C 1
ATOM 1800 O O . ALA A 1 235 ? 0.561 -3.211 19.070 1.00 87.88 235 ALA A O 1
ATOM 1801 N N . LEU A 1 236 ? 1.129 -1.968 17.287 1.00 92.25 236 LEU A N 1
ATOM 1802 C CA . LEU A 1 236 ? 0.545 -0.740 17.827 1.00 92.25 236 LEU A CA 1
ATOM 1803 C C . LEU A 1 236 ? -0.987 -0.824 17.883 1.00 92.25 236 LEU A C 1
ATOM 1805 O O . LEU A 1 236 ? -1.576 -0.492 18.910 1.00 92.25 236 LEU A O 1
ATOM 1809 N N . LEU A 1 237 ? -1.642 -1.294 16.823 1.00 86.50 237 LEU A N 1
ATOM 1810 C CA . LEU A 1 237 ? -3.096 -1.476 16.780 1.00 86.50 237 LEU A CA 1
ATOM 1811 C C . LEU A 1 237 ? -3.597 -2.435 17.861 1.00 86.50 237 LEU A C 1
ATOM 1813 O O . LEU A 1 237 ? -4.571 -2.124 18.545 1.00 86.50 237 LEU A O 1
ATOM 1817 N N . GLU A 1 238 ? -2.933 -3.572 18.050 1.00 83.81 238 GLU A N 1
ATOM 1818 C CA . GLU A 1 238 ? -3.268 -4.551 19.084 1.00 83.81 238 GLU A CA 1
ATOM 1819 C C . GLU A 1 238 ? -3.142 -3.942 20.477 1.00 83.81 238 GLU A C 1
ATOM 1821 O O . GLU A 1 238 ? -4.088 -4.006 21.263 1.00 83.81 238 GLU A O 1
ATOM 1826 N N . LYS A 1 239 ? -2.028 -3.255 20.755 1.00 90.81 239 LYS A N 1
ATOM 1827 C CA . LYS A 1 239 ? -1.818 -2.548 22.025 1.00 90.81 239 LYS A CA 1
ATOM 1828 C C . LYS A 1 239 ? -2.910 -1.510 22.297 1.00 90.81 239 LYS A C 1
ATOM 1830 O O . LYS A 1 239 ? -3.333 -1.347 23.441 1.00 90.81 239 LYS A O 1
ATOM 1835 N N . ARG A 1 240 ? -3.378 -0.812 21.258 1.00 89.25 240 ARG A N 1
ATOM 1836 C CA . ARG A 1 240 ? -4.440 0.203 21.357 1.00 89.25 240 ARG A CA 1
ATOM 1837 C C . ARG A 1 240 ? -5.835 -0.394 21.518 1.00 89.25 240 ARG A C 1
ATOM 1839 O O . ARG A 1 240 ? -6.655 0.183 22.227 1.00 89.25 240 ARG A O 1
ATOM 1846 N N . ARG A 1 241 ? -6.125 -1.519 20.859 1.00 84.25 241 ARG A N 1
ATOM 1847 C CA . ARG A 1 241 ? -7.427 -2.207 20.933 1.00 84.25 241 ARG A CA 1
ATOM 1848 C C . ARG A 1 241 ? -7.575 -3.036 22.209 1.00 84.25 241 ARG A C 1
ATOM 1850 O O . ARG A 1 241 ? -8.686 -3.158 22.717 1.00 84.25 241 ARG A O 1
ATOM 1857 N N . PHE A 1 242 ? -6.473 -3.564 22.740 1.00 83.06 242 PHE A N 1
ATOM 1858 C CA . PHE A 1 242 ? -6.453 -4.459 23.898 1.00 83.06 242 PHE A CA 1
ATOM 1859 C C . PHE A 1 242 ? -5.410 -4.026 24.946 1.00 83.06 242 PHE A C 1
ATOM 1861 O O . PHE A 1 242 ? -4.441 -4.746 25.200 1.00 83.06 242 PHE A O 1
ATOM 1868 N N . PRO A 1 243 ? -5.586 -2.858 25.591 1.00 70.75 243 PRO A N 1
ATOM 1869 C CA . PRO A 1 243 ? -4.655 -2.391 26.613 1.00 70.75 243 PRO A CA 1
ATOM 1870 C C . PRO A 1 243 ? -4.661 -3.347 27.822 1.00 70.75 243 PRO A C 1
ATOM 1872 O O . PRO A 1 243 ? -5.619 -3.374 28.592 1.00 70.75 243 PRO A O 1
ATOM 1875 N N . GLY A 1 244 ? -3.595 -4.142 27.984 1.00 59.38 244 GLY A N 1
ATOM 1876 C CA . GLY A 1 244 ? -3.404 -5.066 29.115 1.00 59.38 244 GLY A CA 1
ATOM 1877 C C . GLY A 1 244 ? -3.259 -6.553 28.764 1.00 59.38 244 GLY A C 1
ATOM 1878 O O . GLY A 1 244 ? -3.092 -7.362 29.673 1.00 59.38 244 GLY A O 1
ATOM 1879 N N . ALA A 1 245 ? -3.302 -6.929 27.482 1.00 56.06 245 ALA A N 1
ATOM 1880 C CA . ALA A 1 245 ? -2.925 -8.269 27.032 1.00 56.06 245 ALA A CA 1
ATOM 1881 C C . ALA A 1 245 ? -1.394 -8.361 26.872 1.00 56.06 245 ALA A C 1
ATOM 1883 O O . ALA A 1 245 ? -0.861 -8.199 25.778 1.00 56.06 245 ALA A O 1
ATOM 1884 N N . SER A 1 246 ? -0.683 -8.562 27.980 1.00 50.84 246 SER A N 1
ATOM 1885 C CA . SER A 1 246 ? 0.753 -8.875 28.012 1.00 50.84 246 SER A CA 1
ATOM 1886 C C . SER A 1 246 ? 1.052 -9.846 29.138 1.00 50.84 246 SER A C 1
ATOM 1888 O O . SER A 1 246 ? 0.625 -9.519 30.270 1.00 50.84 246 SER A O 1
#

Radius of gyration: 18.59 Å; chains: 1; bounding box: 48×42×50 Å

Sequence (246 aa):
GEYGQGHIPGAALVPLGDLYEREREFDRSRPTVLYCRSGNRSRAAASILLDAGFTNVFSMEGGIQAWSGLVVDGPPEAGMVLFSGREKPEELIALAWSLEEGSRRFYRSMASALEDREAVGLFDGLVRAEDHHQAALVGVYREATGDTAVSAIPEVFFLGAVPGEVMEGGMSVMKALEWVKGKEVNDVLDLSLALESHAFDLYIRMARELAGESAKRVFQVLAAEEKVHLDRMVALLEKRRFPGAS